Protein AF-A0A0G0Q4F1-F1 (afdb_monomer_lite)

Structure (mmCIF, N/CA/C/O backbone):
data_AF-A0A0G0Q4F1-F1
#
_entry.id   AF-A0A0G0Q4F1-F1
#
loop_
_atom_site.group_PDB
_atom_site.id
_atom_site.type_symbol
_atom_site.label_atom_id
_atom_site.label_alt_id
_atom_site.label_comp_id
_atom_site.label_asym_id
_atom_site.label_entity_id
_atom_site.label_seq_id
_atom_site.pdbx_PDB_ins_code
_atom_site.Cartn_x
_atom_site.Cartn_y
_atom_site.Cartn_z
_atom_site.occupancy
_atom_site.B_iso_or_equiv
_atom_site.auth_seq_id
_atom_site.auth_comp_id
_atom_site.auth_asym_id
_atom_site.auth_atom_id
_atom_site.pdbx_PDB_model_num
ATOM 1 N N . MET A 1 1 ? -3.461 -2.836 -45.421 1.00 43.41 1 MET A N 1
ATOM 2 C CA . MET A 1 1 ? -4.633 -2.072 -44.928 1.00 43.41 1 MET A CA 1
ATOM 3 C C . MET A 1 1 ? -4.888 -2.142 -43.406 1.00 43.41 1 MET A C 1
ATOM 5 O O . MET A 1 1 ? -5.924 -1.666 -42.989 1.00 43.41 1 MET A O 1
ATOM 9 N N . LYS A 1 2 ? -3.967 -2.603 -42.532 1.00 47.06 2 LYS A N 1
ATOM 10 C CA . LYS A 1 2 ? -4.242 -2.737 -41.072 1.00 47.06 2 LYS A CA 1
ATOM 11 C C . LYS A 1 2 ? -3.652 -1.654 -40.137 1.00 47.06 2 LYS A C 1
ATOM 13 O O . LYS A 1 2 ? -3.765 -1.779 -38.927 1.00 47.06 2 LYS A O 1
ATOM 18 N N . LYS A 1 3 ? -3.017 -0.589 -40.651 1.00 43.81 3 LYS A N 1
ATOM 19 C CA . LYS A 1 3 ? -2.341 0.438 -39.812 1.00 43.81 3 LYS A CA 1
ATOM 20 C C . LYS A 1 3 ? -3.114 1.753 -39.602 1.00 43.81 3 LYS A C 1
ATOM 22 O O . LYS A 1 3 ? -2.691 2.550 -38.773 1.00 43.81 3 LYS A O 1
ATOM 27 N N . LYS A 1 4 ? -4.221 2.004 -40.318 1.00 42.81 4 LYS A N 1
ATOM 28 C CA . LYS A 1 4 ? -4.960 3.286 -40.242 1.00 42.81 4 LYS A CA 1
ATOM 29 C C . LYS A 1 4 ? -6.101 3.308 -39.210 1.00 42.81 4 LYS A C 1
ATOM 31 O O . LYS A 1 4 ? -6.346 4.361 -38.640 1.00 42.81 4 LYS A O 1
ATOM 36 N N . GLU A 1 5 ? -6.731 2.174 -38.901 1.00 41.03 5 GLU A N 1
ATOM 37 C CA . GLU A 1 5 ? -7.900 2.125 -37.996 1.00 41.03 5 GLU A CA 1
ATOM 38 C C . GLU A 1 5 ? -7.536 2.224 -36.502 1.00 41.03 5 GLU A C 1
ATOM 40 O O . GLU A 1 5 ? -8.291 2.783 -35.711 1.00 41.03 5 GLU A O 1
ATOM 45 N N . HIS A 1 6 ? -6.339 1.781 -36.106 1.00 38.59 6 HIS A N 1
ATOM 46 C CA . HIS A 1 6 ? -5.910 1.799 -34.699 1.00 38.59 6 HIS A CA 1
ATOM 47 C C . HIS A 1 6 ? -5.543 3.198 -34.163 1.00 38.59 6 HIS A C 1
ATOM 49 O O . HIS A 1 6 ? -5.470 3.395 -32.949 1.00 38.59 6 HIS A O 1
ATOM 55 N N . ASN A 1 7 ? -5.307 4.175 -35.048 1.00 47.22 7 ASN A N 1
ATOM 56 C CA . ASN A 1 7 ? -4.812 5.504 -34.671 1.00 47.22 7 ASN A CA 1
ATOM 57 C C . ASN A 1 7 ? -5.950 6.511 -34.385 1.00 47.22 7 ASN A C 1
ATOM 59 O O . ASN A 1 7 ? -5.764 7.465 -33.632 1.00 47.22 7 ASN A O 1
ATOM 63 N N . ASP A 1 8 ? -7.148 6.272 -34.927 1.00 41.03 8 ASP A N 1
ATOM 64 C CA . ASP A 1 8 ? -8.276 7.213 -34.867 1.00 41.03 8 ASP A CA 1
ATOM 65 C C . ASP A 1 8 ? -9.100 7.069 -33.567 1.00 41.03 8 ASP A C 1
ATOM 67 O O . ASP A 1 8 ? -9.526 8.053 -32.956 1.00 41.03 8 ASP A O 1
ATOM 71 N N . ALA A 1 9 ? -9.213 5.842 -33.040 1.00 41.38 9 ALA A N 1
ATOM 72 C CA . ALA A 1 9 ? -9.838 5.570 -31.740 1.00 41.38 9 ALA A CA 1
ATOM 73 C C . ALA A 1 9 ? -9.043 6.179 -30.565 1.00 41.38 9 ALA A C 1
ATOM 75 O O . ALA A 1 9 ? -9.620 6.731 -29.628 1.00 41.38 9 ALA A O 1
ATOM 76 N N . SER A 1 10 ? -7.707 6.164 -30.652 1.00 37.88 10 SER A N 1
ATOM 77 C CA . SER A 1 10 ? -6.806 6.762 -29.653 1.00 37.88 10 SER A CA 1
ATOM 78 C C . SER A 1 10 ? -6.911 8.294 -29.615 1.00 37.88 10 SER A C 1
ATOM 80 O O . SER A 1 10 ? -6.807 8.910 -28.553 1.00 37.88 10 SER A O 1
ATOM 82 N N . LEU A 1 11 ? -7.164 8.931 -30.764 1.00 34.72 11 LEU A N 1
ATOM 83 C CA . LEU A 1 11 ? -7.277 10.386 -30.880 1.00 34.72 11 LEU A CA 1
ATOM 84 C C . LEU A 1 11 ? -8.624 10.916 -30.355 1.00 34.72 11 LEU A C 1
ATOM 86 O O . LEU A 1 11 ? -8.672 11.991 -29.751 1.00 34.72 11 LEU A O 1
ATOM 90 N N . LYS A 1 12 ? -9.704 10.145 -30.533 1.00 35.62 12 LYS A N 1
ATOM 91 C CA . LYS A 1 12 ? -11.055 10.465 -30.042 1.00 35.62 12 LYS A CA 1
ATOM 92 C C . LYS A 1 12 ? -11.125 10.443 -28.508 1.00 35.62 12 LYS A C 1
ATOM 94 O O . LYS A 1 12 ? -11.586 11.407 -27.902 1.00 35.62 12 LYS A O 1
ATOM 99 N N . VAL A 1 13 ? -10.528 9.420 -27.891 1.00 36.41 13 VAL A N 1
ATOM 100 C CA . VAL A 1 13 ? -10.422 9.269 -26.427 1.00 36.41 13 VAL A CA 1
ATOM 101 C C . VAL A 1 13 ? -9.587 10.395 -25.800 1.00 36.41 13 VAL A C 1
ATOM 103 O O . VAL A 1 13 ? -9.968 10.968 -24.780 1.00 36.41 13 VAL A O 1
ATOM 106 N N . LYS A 1 14 ? -8.483 10.802 -26.444 1.00 36.22 14 LYS A N 1
ATOM 107 C CA . LYS A 1 14 ? -7.638 11.916 -25.969 1.00 36.22 14 LYS A CA 1
ATOM 108 C C . LYS A 1 14 ? -8.373 13.265 -25.940 1.00 36.22 14 LYS A C 1
ATOM 110 O O . LYS A 1 14 ? -8.158 14.050 -25.017 1.00 36.22 14 LYS A O 1
ATOM 115 N N . LYS A 1 15 ? -9.245 13.541 -26.918 1.00 33.88 15 LYS A N 1
ATOM 116 C CA . LYS A 1 15 ? -10.019 14.798 -26.991 1.00 33.88 15 LYS A CA 1
ATOM 117 C C . LYS A 1 15 ? -11.141 14.867 -25.949 1.00 33.88 15 LYS A C 1
ATOM 119 O O . LYS A 1 15 ? -11.392 15.934 -25.393 1.00 33.88 15 LYS A O 1
ATOM 124 N N . GLU A 1 16 ? -11.770 13.739 -25.639 1.00 33.75 16 GLU A N 1
ATOM 125 C CA . GLU A 1 16 ? -12.850 13.649 -24.649 1.00 33.75 16 GLU A CA 1
ATOM 126 C C . GLU A 1 16 ? -12.331 13.809 -23.205 1.00 33.75 16 GLU A C 1
ATOM 128 O O . GLU A 1 16 ? -12.913 14.536 -22.396 1.00 33.75 16 GLU A O 1
ATOM 133 N N . ILE A 1 17 ? -11.153 13.246 -22.913 1.00 33.56 17 ILE A N 1
ATOM 134 C CA . ILE A 1 17 ? -10.449 13.393 -21.627 1.00 33.56 17 ILE A CA 1
ATOM 135 C C . ILE A 1 17 ? -10.055 14.857 -21.364 1.00 33.56 17 ILE A C 1
ATOM 137 O O . ILE A 1 17 ? -10.231 15.361 -20.252 1.00 33.56 17 ILE A O 1
ATOM 141 N N . ALA A 1 18 ? -9.591 15.580 -22.389 1.00 35.62 18 ALA A N 1
ATOM 142 C CA . ALA A 1 18 ? -9.187 16.982 -22.261 1.00 35.62 18 ALA A CA 1
ATOM 143 C C . ALA A 1 18 ? -10.354 17.928 -21.902 1.00 35.62 18 ALA A C 1
ATOM 145 O O . ALA A 1 18 ? -10.175 18.877 -21.133 1.00 35.62 18 ALA A O 1
ATOM 146 N N . SER A 1 19 ? -11.561 17.661 -22.413 1.00 32.69 19 SER A N 1
ATOM 147 C CA . SER A 1 19 ? -12.762 18.467 -22.143 1.00 32.69 19 SER A CA 1
ATOM 148 C C . SER A 1 19 ? -13.235 18.333 -20.686 1.00 32.69 19 SER A C 1
ATOM 150 O O . SER A 1 19 ? -13.579 19.320 -20.029 1.00 32.69 19 SER A O 1
ATOM 152 N N . ASN A 1 20 ? -13.156 17.123 -20.128 1.00 36.53 20 ASN A N 1
ATOM 153 C CA . ASN A 1 20 ? -13.640 16.816 -18.780 1.00 36.53 20 ASN A CA 1
ATOM 154 C C . ASN A 1 20 ? -12.732 17.377 -17.668 1.00 36.53 20 ASN A C 1
ATOM 156 O O . ASN A 1 20 ? -13.225 17.864 -16.647 1.00 36.53 20 ASN A O 1
ATOM 160 N N . ILE A 1 21 ? -11.416 17.427 -17.910 1.00 35.41 21 ILE A N 1
ATOM 161 C CA . ILE A 1 21 ? -10.417 18.053 -17.021 1.00 35.41 21 ILE A CA 1
ATOM 162 C C . ILE A 1 21 ? -10.699 19.556 -16.831 1.00 35.41 21 ILE A C 1
ATOM 164 O O . ILE A 1 21 ? -10.563 20.095 -15.729 1.00 35.41 21 ILE A O 1
ATOM 168 N N . LYS A 1 22 ? -11.166 20.238 -17.886 1.00 36.03 22 LYS A N 1
ATOM 169 C CA . LYS A 1 22 ? -11.469 21.679 -17.869 1.00 36.03 22 LYS A CA 1
ATOM 170 C C . LYS A 1 22 ? -12.670 22.022 -16.974 1.00 36.03 22 LYS A C 1
ATOM 172 O O . LYS A 1 22 ? -12.717 23.113 -16.408 1.00 36.03 22 LYS A O 1
ATOM 177 N N . ARG A 1 23 ? -13.616 21.089 -16.810 1.00 36.94 23 ARG A N 1
ATOM 178 C CA . ARG A 1 23 ? -14.854 21.277 -16.031 1.00 36.94 23 ARG A CA 1
ATOM 179 C C . ARG A 1 23 ? -14.637 21.110 -14.523 1.00 36.94 23 ARG A C 1
ATOM 181 O O . ARG A 1 23 ? -15.215 21.851 -13.736 1.00 36.94 23 ARG A O 1
ATOM 188 N N . ILE A 1 24 ? -13.752 20.192 -14.138 1.00 36.62 24 ILE A N 1
ATOM 189 C CA . ILE A 1 24 ? -13.436 19.844 -12.740 1.00 36.62 24 ILE A CA 1
ATOM 190 C C . ILE A 1 24 ? -12.535 20.904 -12.088 1.00 36.62 24 ILE A C 1
ATOM 192 O O . ILE A 1 24 ? -12.707 21.260 -10.924 1.00 36.62 24 ILE A O 1
ATOM 196 N N . ARG A 1 25 ? -11.638 21.509 -12.878 1.00 35.53 25 ARG A N 1
ATOM 197 C CA . ARG A 1 25 ? -10.751 22.610 -12.466 1.00 35.53 25 ARG A CA 1
ATOM 198 C C . ARG A 1 25 ? -11.498 23.828 -11.898 1.00 35.53 25 ARG A C 1
ATOM 200 O O . ARG A 1 25 ? -10.926 24.585 -11.120 1.00 35.53 25 ARG A O 1
ATOM 207 N N . ARG A 1 26 ? -12.766 24.031 -12.274 1.00 38.09 26 ARG A N 1
ATOM 208 C CA . ARG A 1 26 ? -13.555 25.210 -11.886 1.00 38.09 26 ARG A CA 1
ATOM 209 C C . ARG A 1 26 ? -14.138 25.121 -10.466 1.00 38.09 26 ARG A C 1
ATOM 211 O O . ARG A 1 26 ? -14.479 26.166 -9.926 1.00 38.09 26 ARG A O 1
ATOM 218 N N . SER A 1 27 ? -14.231 23.934 -9.849 1.00 35.25 27 SER A N 1
ATOM 219 C CA . SER A 1 27 ? -14.981 23.756 -8.590 1.00 35.25 27 SER A CA 1
ATOM 220 C C . SER A 1 27 ? -14.150 23.704 -7.299 1.00 35.25 27 SER A C 1
ATOM 222 O O . SER A 1 27 ? -14.741 23.660 -6.228 1.00 35.25 27 SER A O 1
ATOM 224 N N . LEU A 1 28 ? -12.811 23.702 -7.348 1.00 35.19 28 LEU A N 1
ATOM 225 C CA . LEU A 1 28 ? -11.965 23.360 -6.181 1.00 35.19 28 LEU A CA 1
ATOM 226 C C . LEU A 1 28 ? -10.949 24.452 -5.783 1.00 35.19 28 LEU A C 1
ATOM 228 O O . LEU A 1 28 ? -9.816 24.160 -5.414 1.00 35.19 28 LEU A O 1
ATOM 232 N N . ARG A 1 29 ? -11.325 25.730 -5.890 1.00 32.44 29 ARG A N 1
ATOM 233 C CA . ARG A 1 29 ? -10.404 26.884 -5.819 1.00 32.44 29 ARG A CA 1
ATOM 234 C C . ARG A 1 29 ? -10.043 27.393 -4.400 1.00 32.44 29 ARG A C 1
ATOM 236 O O . ARG A 1 29 ? -9.230 28.304 -4.323 1.00 32.44 29 ARG A O 1
ATOM 243 N N . ASN A 1 30 ? -10.585 26.857 -3.296 1.00 34.62 30 ASN A N 1
ATOM 244 C CA . ASN A 1 30 ? -10.773 27.686 -2.083 1.00 34.62 30 ASN A CA 1
ATOM 245 C C . ASN A 1 30 ? -9.892 27.501 -0.812 1.00 34.62 30 ASN A C 1
ATOM 247 O O . ASN A 1 30 ? -10.119 28.295 0.087 1.00 34.62 30 ASN A O 1
ATOM 251 N N . PHE A 1 31 ? -8.911 26.590 -0.649 1.00 31.44 31 PHE A N 1
ATOM 252 C CA . PHE A 1 31 ? -8.273 26.423 0.697 1.00 31.44 31 PHE A CA 1
ATOM 253 C C . PHE A 1 31 ? -6.770 26.022 0.773 1.00 31.44 31 PHE A C 1
ATOM 255 O O . PHE A 1 31 ? -6.383 25.299 1.674 1.00 31.44 31 PHE A O 1
ATOM 262 N N . LEU A 1 32 ? -5.887 26.552 -0.087 1.00 34.97 32 LEU A N 1
ATOM 263 C CA . LEU A 1 32 ? -4.511 26.064 -0.384 1.00 34.97 32 LEU A CA 1
ATOM 264 C C . LEU A 1 32 ? -4.521 24.868 -1.337 1.00 34.97 32 LEU A C 1
ATOM 266 O O . LEU A 1 32 ? -5.336 23.952 -1.250 1.00 34.97 32 LEU A O 1
ATOM 270 N N . THR A 1 33 ? -3.680 24.952 -2.362 1.00 42.59 33 THR A N 1
ATOM 271 C CA . THR A 1 33 ? -3.925 24.228 -3.603 1.00 42.59 33 THR A CA 1
ATOM 272 C C . THR A 1 33 ? -3.257 22.858 -3.577 1.00 42.59 33 THR A C 1
ATOM 274 O O . THR A 1 33 ? -2.080 22.727 -3.258 1.00 42.59 33 THR A O 1
ATOM 277 N N . GLY A 1 34 ? -3.972 21.825 -4.030 1.00 42.47 34 GLY A N 1
ATOM 278 C CA . GLY A 1 34 ? -3.351 20.542 -4.384 1.00 42.47 34 GLY A CA 1
ATOM 279 C C . GLY A 1 34 ? -2.232 20.678 -5.431 1.00 42.47 34 GLY A C 1
ATOM 280 O O . GLY A 1 34 ? -1.457 19.749 -5.600 1.00 42.47 34 GLY A O 1
ATOM 281 N N . GLU A 1 35 ? -2.117 21.832 -6.107 1.00 39.94 35 GLU A N 1
ATOM 282 C CA . GLU A 1 35 ? -0.918 22.223 -6.861 1.00 39.94 35 GLU A CA 1
ATOM 283 C C . GLU A 1 35 ? 0.332 22.272 -5.973 1.00 39.94 35 GLU A C 1
ATOM 285 O O . GLU A 1 35 ? 1.315 21.649 -6.336 1.00 39.94 35 GLU A O 1
ATOM 290 N N . ALA A 1 36 ? 0.297 22.933 -4.811 1.00 39.03 36 ALA A N 1
ATOM 291 C CA . ALA A 1 36 ? 1.477 23.097 -3.957 1.00 39.03 36 ALA A CA 1
ATOM 292 C C . ALA A 1 36 ? 1.984 21.763 -3.376 1.00 39.03 36 ALA A C 1
ATOM 294 O O . ALA A 1 36 ? 3.183 21.578 -3.174 1.00 39.03 36 ALA A O 1
ATOM 295 N N . VAL A 1 37 ? 1.078 20.812 -3.122 1.00 39.28 37 VAL A N 1
ATOM 296 C CA . VAL A 1 37 ? 1.447 19.462 -2.661 1.00 39.28 37 VAL A CA 1
ATOM 297 C C . VAL A 1 37 ? 1.957 18.605 -3.820 1.00 39.28 37 VAL A C 1
ATOM 299 O O . VAL A 1 37 ? 2.962 17.918 -3.679 1.00 39.28 37 VAL A O 1
ATOM 302 N N . ALA A 1 38 ? 1.311 18.680 -4.984 1.00 44.03 38 ALA A N 1
ATOM 303 C CA . ALA A 1 38 ? 1.734 17.951 -6.174 1.00 44.03 38 ALA A CA 1
ATOM 304 C C . ALA A 1 38 ? 3.091 18.442 -6.716 1.00 44.03 38 ALA A C 1
ATOM 306 O O . ALA A 1 38 ? 3.912 17.631 -7.132 1.00 44.03 38 ALA A O 1
ATOM 307 N N . GLU A 1 39 ? 3.353 19.748 -6.634 1.00 41.72 39 GLU A N 1
ATOM 308 C CA . GLU A 1 39 ? 4.626 20.385 -6.981 1.00 41.72 39 GLU A CA 1
ATOM 309 C C . GLU A 1 39 ? 5.760 19.920 -6.061 1.00 41.72 39 GLU A C 1
ATOM 311 O O . GLU A 1 39 ? 6.805 19.501 -6.549 1.00 41.72 39 GLU A O 1
ATOM 316 N N . LYS A 1 40 ? 5.529 19.874 -4.740 1.00 40.09 40 LYS A N 1
ATOM 317 C CA . LYS A 1 40 ? 6.501 19.322 -3.776 1.00 40.09 40 LYS A CA 1
ATOM 318 C C . LYS A 1 40 ? 6.804 17.841 -3.987 1.00 40.09 40 LYS A C 1
ATOM 320 O O . LYS A 1 40 ? 7.893 17.397 -3.656 1.00 40.09 40 LYS A O 1
ATOM 325 N N . LEU A 1 41 ? 5.834 17.086 -4.489 1.00 38.84 41 LEU A N 1
ATOM 326 C CA . LEU A 1 41 ? 5.968 15.656 -4.756 1.00 38.84 41 LEU A CA 1
ATOM 327 C C . LEU A 1 41 ? 6.434 15.371 -6.195 1.00 38.84 41 LEU A C 1
ATOM 329 O O . LEU A 1 41 ? 6.595 14.215 -6.560 1.00 38.84 41 LEU A O 1
ATOM 333 N N . ASN A 1 42 ? 6.643 16.392 -7.032 1.00 40.62 42 ASN A N 1
ATOM 334 C CA . ASN A 1 42 ? 6.969 16.243 -8.454 1.00 40.62 42 ASN A CA 1
ATOM 335 C C . ASN A 1 42 ? 6.011 15.299 -9.221 1.00 40.62 42 ASN A C 1
ATOM 337 O O . ASN A 1 42 ? 6.403 14.574 -10.136 1.00 40.62 42 ASN A O 1
ATOM 341 N N . VAL A 1 43 ? 4.728 15.303 -8.853 1.00 43.78 43 VAL A N 1
ATOM 342 C CA . VAL A 1 43 ? 3.667 14.558 -9.546 1.00 43.78 43 VAL A CA 1
ATOM 343 C C . VAL A 1 43 ? 2.628 15.518 -10.087 1.00 43.78 43 VAL A C 1
ATOM 345 O O . VAL A 1 43 ? 2.456 16.635 -9.608 1.00 43.78 43 VAL A O 1
ATOM 348 N N . SER A 1 44 ? 1.887 15.096 -11.112 1.00 43.66 44 SER A N 1
ATOM 349 C CA . SER A 1 44 ? 0.785 15.926 -11.596 1.00 43.66 44 SER A CA 1
ATOM 350 C C . SER A 1 44 ? -0.273 16.088 -10.497 1.00 43.66 44 SER A C 1
ATOM 352 O O . SER A 1 44 ? -0.619 15.129 -9.805 1.00 43.66 44 SER A O 1
ATOM 354 N N . ARG A 1 45 ? -0.861 17.284 -10.384 1.00 44.22 45 ARG A N 1
ATOM 355 C CA . ARG A 1 45 ? -2.001 17.547 -9.485 1.00 44.22 45 ARG A CA 1
ATOM 356 C C . ARG A 1 45 ? -3.129 16.524 -9.658 1.00 44.22 45 ARG A C 1
ATOM 358 O O . ARG A 1 45 ? -3.790 16.162 -8.694 1.00 44.22 45 ARG A O 1
ATOM 365 N N . VAL A 1 46 ? -3.317 16.037 -10.885 1.00 43.84 46 VAL A N 1
ATOM 366 C CA . VAL A 1 46 ? -4.295 14.997 -11.225 1.00 43.84 46 VAL A CA 1
ATOM 367 C C . VAL A 1 46 ? -3.944 13.662 -10.563 1.00 43.84 46 VAL A C 1
ATOM 369 O O . VAL A 1 46 ? -4.817 13.069 -9.937 1.00 43.84 46 VAL A O 1
ATOM 372 N N . ALA A 1 47 ? -2.681 13.230 -10.633 1.00 46.88 47 ALA A N 1
ATOM 373 C CA . ALA A 1 47 ? -2.202 12.018 -9.966 1.00 46.88 47 ALA A CA 1
ATOM 374 C C . ALA A 1 47 ? -2.362 12.117 -8.441 1.00 46.88 47 ALA A C 1
ATOM 376 O O . ALA A 1 47 ? -2.909 11.210 -7.822 1.00 46.88 47 ALA A O 1
ATOM 377 N N . TYR A 1 48 ? -2.002 13.260 -7.852 1.00 49.25 48 TYR A N 1
ATOM 378 C CA . TYR A 1 48 ? -2.186 13.513 -6.421 1.00 49.25 48 TYR A CA 1
ATOM 379 C C . TYR A 1 48 ? -3.664 13.424 -5.990 1.00 49.25 48 TYR A C 1
ATOM 381 O O . TYR A 1 48 ? -4.001 12.710 -5.050 1.00 49.25 48 TYR A O 1
ATOM 389 N N . THR A 1 49 ? -4.581 14.074 -6.716 1.00 45.59 49 THR A N 1
ATOM 390 C CA . THR A 1 49 ? -6.026 14.027 -6.422 1.00 45.59 49 THR A CA 1
ATOM 391 C C . THR A 1 49 ? -6.627 12.625 -6.602 1.00 45.59 49 THR A C 1
ATOM 393 O O . THR A 1 49 ? -7.554 12.265 -5.871 1.00 45.59 49 THR A O 1
ATOM 396 N N . GLN A 1 50 ? -6.110 11.830 -7.547 1.00 48.12 50 GLN A N 1
ATOM 397 C CA . GLN A 1 50 ? -6.502 10.430 -7.757 1.00 48.12 50 GLN A CA 1
ATOM 398 C C . GLN A 1 50 ? -6.038 9.529 -6.605 1.00 48.12 50 GLN A C 1
ATOM 400 O O . GLN A 1 50 ? -6.819 8.707 -6.128 1.00 48.12 50 GLN A O 1
ATOM 405 N N . MET A 1 51 ? -4.814 9.737 -6.112 1.00 51.59 51 MET A N 1
ATOM 406 C CA . MET A 1 51 ? -4.268 9.043 -4.942 1.00 51.59 51 MET A CA 1
ATOM 407 C C . MET A 1 51 ? -5.020 9.399 -3.650 1.00 51.59 51 MET A C 1
ATOM 409 O O . MET A 1 51 ? -5.313 8.522 -2.844 1.00 51.59 51 MET A O 1
ATOM 413 N N . GLU A 1 52 ? -5.357 10.677 -3.454 1.00 47.47 52 GLU A N 1
ATOM 414 C CA . GLU A 1 52 ? -5.976 11.185 -2.222 1.00 47.47 52 GLU A CA 1
ATOM 415 C C . GLU A 1 52 ? -7.444 10.761 -2.062 1.00 47.47 52 GLU A C 1
ATOM 417 O O . GLU A 1 52 ? -7.907 10.448 -0.961 1.00 47.47 52 GLU A O 1
ATOM 422 N N . ASN A 1 53 ? -8.208 10.776 -3.156 1.00 43.69 53 ASN A N 1
ATOM 423 C CA . ASN A 1 53 ? -9.653 10.590 -3.072 1.00 43.69 53 ASN A CA 1
ATOM 424 C C . ASN A 1 53 ? -10.097 9.139 -3.231 1.00 43.69 53 ASN A C 1
ATOM 426 O O . ASN A 1 53 ? -11.259 8.863 -2.938 1.00 43.69 53 ASN A O 1
ATOM 430 N N . GLY A 1 54 ? -9.236 8.235 -3.720 1.00 48.88 54 GLY A N 1
ATOM 431 C CA . GLY A 1 54 ? -9.612 6.847 -4.023 1.00 48.88 54 GLY A CA 1
ATOM 432 C C . GLY A 1 54 ? -10.873 6.728 -4.897 1.00 48.88 54 GLY A C 1
ATOM 433 O O . GLY A 1 54 ? -11.530 5.692 -4.900 1.00 48.88 54 GLY A O 1
ATOM 434 N N . LYS A 1 55 ? -11.274 7.811 -5.582 1.00 34.09 55 LYS A N 1
ATOM 435 C CA . LYS A 1 55 ? -12.582 7.954 -6.226 1.00 34.09 55 LYS A CA 1
ATOM 436 C C . LYS A 1 55 ? -12.448 7.863 -7.739 1.00 34.09 55 LYS A C 1
ATOM 438 O O . LYS A 1 55 ? -11.893 8.752 -8.381 1.00 34.09 55 LYS A O 1
ATOM 443 N N . ASN A 1 56 ? -13.115 6.837 -8.263 1.00 36.81 56 ASN A N 1
ATOM 444 C CA . ASN A 1 56 ? -13.637 6.696 -9.620 1.00 36.81 56 ASN A CA 1
ATOM 445 C C . ASN A 1 56 ? -12.614 6.491 -10.744 1.00 36.81 56 ASN A C 1
ATOM 447 O O . ASN A 1 56 ? -12.592 7.231 -11.726 1.00 36.81 56 ASN A O 1
ATOM 451 N N . HIS A 1 57 ? -11.903 5.366 -10.688 1.00 36.50 57 HIS A N 1
ATOM 452 C CA . HIS A 1 57 ? -11.813 4.538 -11.888 1.00 36.50 57 HIS A CA 1
ATOM 453 C C . HIS A 1 57 ? -13.099 3.709 -11.950 1.00 36.50 57 HIS A C 1
ATOM 455 O O . HIS A 1 57 ? -13.325 2.894 -11.063 1.00 36.50 57 HIS A O 1
ATOM 461 N N . LYS A 1 58 ? -13.941 3.873 -12.980 1.00 35.03 58 LYS A N 1
ATOM 462 C CA . LYS A 1 58 ? -15.041 2.913 -13.219 1.00 35.03 58 LYS A CA 1
ATOM 463 C C . LYS A 1 58 ? -14.519 1.470 -13.380 1.00 35.03 58 LYS A C 1
ATOM 465 O O . LYS A 1 58 ? -15.282 0.534 -13.194 1.00 35.03 58 LYS A O 1
ATOM 470 N N . ASP A 1 59 ? -13.221 1.308 -13.641 1.00 34.47 59 ASP A N 1
ATOM 471 C CA . ASP A 1 59 ? -12.547 0.015 -13.782 1.00 34.47 59 ASP A CA 1
ATOM 472 C C . ASP A 1 59 ? -12.010 -0.581 -12.461 1.00 34.47 59 ASP A C 1
ATOM 474 O O . ASP A 1 59 ? -11.650 -1.763 -12.443 1.00 34.47 59 ASP A O 1
ATOM 478 N N . PHE A 1 60 ? -11.961 0.211 -11.374 1.00 42.09 60 PHE A N 1
ATOM 479 C CA . PHE A 1 60 ? -11.444 -0.171 -10.048 1.00 42.09 60 PHE A CA 1
ATOM 480 C C . PHE A 1 60 ? -12.193 0.553 -8.916 1.00 42.09 60 PHE A C 1
ATOM 482 O O . PHE A 1 60 ? -11.616 1.338 -8.160 1.00 42.09 60 PHE A O 1
ATOM 489 N N . LEU A 1 61 ? -13.498 0.308 -8.800 1.00 46.19 61 LEU A N 1
ATOM 490 C CA . LEU A 1 61 ? -14.228 0.636 -7.577 1.00 46.19 61 LEU A CA 1
ATOM 491 C C . LEU A 1 61 ? -13.739 -0.314 -6.474 1.00 46.19 61 LEU A C 1
ATOM 493 O O . LEU A 1 61 ? -13.969 -1.520 -6.539 1.00 46.19 61 LEU A O 1
ATOM 497 N N . ILE A 1 62 ? -13.008 0.217 -5.491 1.00 60.00 62 ILE A N 1
ATOM 498 C CA . ILE A 1 62 ? -12.653 -0.544 -4.290 1.00 60.00 62 ILE A CA 1
ATOM 499 C C . ILE A 1 62 ? -13.818 -0.414 -3.322 1.00 60.00 62 ILE A C 1
ATOM 501 O O . ILE A 1 62 ? -13.946 0.570 -2.596 1.00 60.00 62 ILE A O 1
ATOM 505 N N . GLU A 1 63 ? -14.696 -1.404 -3.383 1.00 62.34 63 GLU A N 1
ATOM 506 C CA . GLU A 1 63 ? -15.937 -1.447 -2.607 1.00 62.34 63 GLU A CA 1
ATOM 507 C C . GLU A 1 63 ? -15.785 -2.264 -1.322 1.00 62.34 63 GLU A C 1
ATOM 509 O O . GLU A 1 63 ? -16.608 -2.159 -0.416 1.00 62.34 63 GLU A O 1
ATOM 514 N N . SER A 1 64 ? -14.713 -3.052 -1.219 1.00 71.62 64 SER A N 1
ATOM 515 C CA . SER A 1 64 ? -14.451 -3.927 -0.084 1.00 71.62 64 SER A CA 1
ATOM 516 C C . SER A 1 64 ? -12.959 -4.054 0.216 1.00 71.62 64 SER A C 1
ATOM 518 O O . SER A 1 64 ? -12.089 -3.769 -0.613 1.00 71.62 64 SER A O 1
ATOM 520 N N . VAL A 1 65 ? -12.682 -4.467 1.450 1.00 85.38 65 VAL A N 1
ATOM 521 C CA . VAL A 1 65 ? -11.349 -4.771 1.975 1.00 85.38 65 VAL A 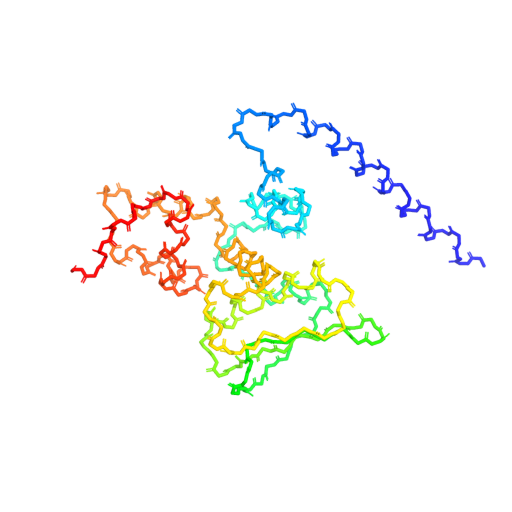CA 1
ATOM 522 C C . VAL A 1 65 ? -11.326 -6.223 2.464 1.00 85.38 65 VAL A C 1
ATOM 524 O O . VAL A 1 65 ? -12.377 -6.723 2.873 1.00 85.38 65 VAL A O 1
ATOM 527 N N . PRO A 1 66 ? -10.170 -6.907 2.423 1.00 92.69 66 PRO A N 1
ATOM 528 C CA . PRO A 1 66 ? -8.865 -6.426 1.961 1.00 92.69 66 PRO A CA 1
ATOM 529 C C . PRO A 1 66 ? -8.811 -6.212 0.440 1.00 92.69 66 PRO A C 1
ATOM 531 O O . PRO A 1 66 ? -9.370 -6.978 -0.339 1.00 92.69 66 PRO A O 1
ATOM 534 N N . VAL A 1 67 ? -8.100 -5.170 0.001 1.00 83.50 67 VAL A N 1
ATOM 535 C CA . VAL A 1 67 ? -7.968 -4.852 -1.431 1.00 83.50 67 VAL A CA 1
ATOM 536 C C . VAL A 1 67 ? -7.163 -5.939 -2.158 1.00 83.50 67 VAL A C 1
ATOM 538 O O . VAL A 1 67 ? -6.023 -6.191 -1.751 1.00 83.50 67 VAL A O 1
ATOM 541 N N . PRO A 1 68 ? -7.679 -6.551 -3.243 1.00 84.19 68 PRO A N 1
ATOM 542 C CA . PRO A 1 68 ? -7.050 -7.704 -3.890 1.00 84.19 68 PRO A CA 1
ATOM 543 C C . PRO A 1 68 ? -5.908 -7.283 -4.834 1.00 84.19 68 PRO A C 1
ATOM 545 O O . PRO A 1 68 ? -6.018 -7.365 -6.057 1.00 84.1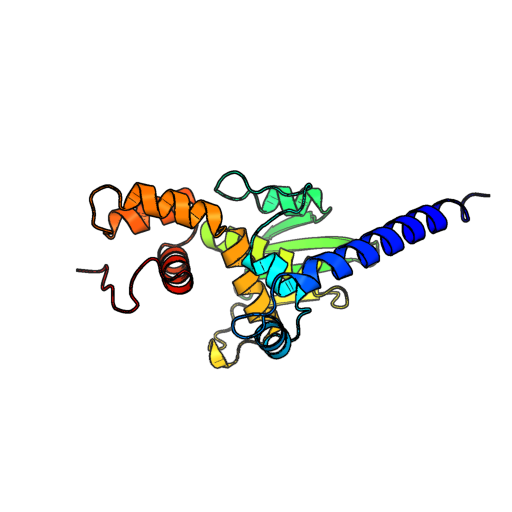9 68 PRO A O 1
ATOM 548 N N . VAL A 1 69 ? -4.794 -6.814 -4.267 1.00 85.44 69 VAL A N 1
ATOM 549 C CA . VAL A 1 69 ? -3.665 -6.217 -5.013 1.00 85.44 69 VAL A CA 1
ATOM 550 C C . VAL A 1 69 ? -3.047 -7.146 -6.062 1.00 85.44 69 VAL A C 1
ATOM 552 O O . VAL A 1 69 ? -2.682 -6.685 -7.140 1.00 85.44 69 VAL A O 1
ATOM 555 N N . GLU A 1 70 ? -3.004 -8.455 -5.809 1.00 89.38 70 GLU A N 1
ATOM 556 C CA . GLU A 1 70 ? -2.519 -9.428 -6.795 1.00 89.38 70 GLU A CA 1
ATOM 557 C C . GLU A 1 70 ? -3.445 -9.536 -8.005 1.00 89.38 70 GLU A C 1
ATOM 559 O O . GLU A 1 70 ? -2.986 -9.588 -9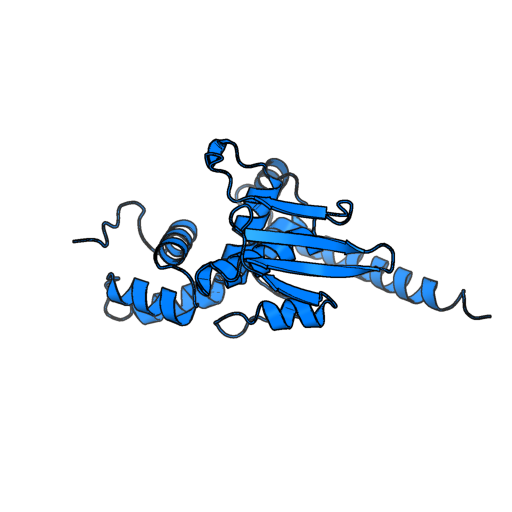.144 1.00 89.38 70 GLU A O 1
ATOM 564 N N . ALA A 1 71 ? -4.760 -9.560 -7.769 1.00 81.25 71 ALA A N 1
ATOM 565 C CA . ALA A 1 71 ? -5.744 -9.608 -8.843 1.00 81.25 71 ALA A CA 1
ATOM 566 C C . ALA A 1 71 ? -5.694 -8.322 -9.680 1.00 81.25 71 ALA A C 1
ATOM 568 O O . ALA A 1 71 ? -5.809 -8.383 -10.904 1.00 81.25 71 ALA A O 1
ATOM 569 N N . ILE A 1 72 ? -5.461 -7.172 -9.033 1.00 77.75 72 ILE A N 1
ATOM 570 C CA . ILE A 1 72 ? -5.237 -5.892 -9.714 1.00 77.75 72 ILE A CA 1
ATOM 571 C C . ILE A 1 72 ? -4.010 -5.989 -10.627 1.00 77.75 72 ILE A C 1
ATOM 573 O O . ILE A 1 72 ? -4.129 -5.703 -11.817 1.00 77.75 72 ILE A O 1
ATOM 577 N N . ALA A 1 73 ? -2.861 -6.440 -10.117 1.00 80.31 73 ALA A N 1
ATOM 578 C CA . ALA A 1 73 ? -1.639 -6.557 -10.913 1.00 80.31 73 ALA A CA 1
ATOM 579 C C . ALA A 1 73 ? -1.801 -7.536 -12.091 1.00 80.31 73 ALA A C 1
ATOM 581 O O . ALA A 1 73 ? -1.492 -7.184 -13.230 1.00 80.31 73 ALA A O 1
ATOM 582 N N . LYS A 1 74 ? -2.395 -8.715 -11.853 1.00 81.50 74 LYS A N 1
ATOM 583 C CA . LYS A 1 74 ? -2.687 -9.714 -12.898 1.00 81.50 74 LYS A CA 1
ATOM 584 C C . LYS A 1 74 ? -3.599 -9.151 -13.991 1.00 81.50 74 LYS A C 1
ATOM 586 O O . LYS A 1 74 ? -3.327 -9.336 -15.173 1.00 81.50 74 LYS A O 1
ATOM 591 N N . LYS A 1 75 ? -4.647 -8.401 -13.622 1.00 76.38 75 LYS A N 1
ATOM 592 C CA . LYS A 1 75 ? -5.548 -7.728 -14.579 1.00 76.38 75 LYS A CA 1
ATOM 593 C C . LYS A 1 75 ? -4.824 -6.670 -15.423 1.00 76.38 75 LYS A C 1
ATOM 595 O O . LYS A 1 75 ? -5.252 -6.390 -16.538 1.00 76.38 75 LYS A O 1
ATOM 600 N N . MET A 1 76 ? -3.735 -6.097 -14.911 1.00 74.00 76 MET A N 1
ATOM 601 C CA . MET A 1 76 ? -2.863 -5.165 -15.639 1.00 74.00 76 MET A CA 1
ATOM 602 C C . MET A 1 76 ? -1.787 -5.870 -16.481 1.00 74.00 76 MET A C 1
ATOM 604 O O . MET A 1 76 ? -0.936 -5.199 -17.062 1.00 74.00 76 MET A O 1
ATOM 608 N N . GLY A 1 77 ? -1.819 -7.204 -16.572 1.00 81.69 77 GLY A N 1
ATOM 609 C CA . GLY A 1 77 ? -0.838 -7.986 -17.324 1.00 81.69 77 GLY A CA 1
ATOM 610 C C . GLY A 1 77 ? 0.529 -8.072 -16.643 1.00 81.69 77 GLY A C 1
ATOM 611 O O . GLY A 1 77 ? 1.524 -8.320 -17.317 1.00 81.69 77 GLY A O 1
ATOM 612 N N . ILE A 1 78 ? 0.591 -7.837 -15.328 1.00 87.50 78 ILE A N 1
ATOM 613 C CA . ILE A 1 78 ? 1.816 -7.982 -14.543 1.00 87.50 78 ILE A CA 1
ATOM 614 C C . ILE A 1 78 ? 1.886 -9.416 -14.014 1.00 87.50 78 ILE A C 1
ATOM 616 O O . ILE A 1 78 ? 0.993 -9.878 -13.301 1.00 87.50 78 ILE A O 1
ATOM 620 N N . GLU A 1 79 ? 2.959 -10.114 -14.364 1.00 95.88 79 GLU A N 1
ATOM 621 C CA . GLU A 1 79 ? 3.317 -11.409 -13.797 1.00 95.88 79 GLU A CA 1
ATOM 622 C C . GLU A 1 79 ? 3.878 -11.193 -12.386 1.00 95.88 79 GLU A C 1
ATOM 624 O O . GLU A 1 79 ? 4.741 -10.339 -12.202 1.00 95.88 79 GLU A O 1
ATOM 629 N N . ILE A 1 80 ? 3.406 -11.944 -11.388 1.00 96.81 80 ILE A N 1
ATOM 630 C CA . ILE A 1 80 ? 3.954 -11.888 -10.025 1.00 96.81 80 ILE A CA 1
ATOM 631 C C . ILE A 1 80 ? 4.731 -13.172 -9.754 1.00 96.81 80 ILE A C 1
ATOM 633 O O . ILE A 1 80 ? 4.199 -14.265 -9.949 1.00 96.81 80 ILE A O 1
ATOM 637 N N . SER A 1 81 ? 5.957 -13.031 -9.256 1.00 97.12 81 SER A N 1
ATOM 638 C CA . SER A 1 81 ? 6.785 -14.132 -8.772 1.00 97.12 81 SER A CA 1
ATOM 639 C C . SER A 1 81 ? 7.214 -13.893 -7.326 1.00 97.12 81 SER A C 1
ATOM 641 O O . SER A 1 81 ? 7.446 -12.758 -6.913 1.00 97.12 81 SER A O 1
ATOM 643 N N . TYR A 1 82 ? 7.322 -14.975 -6.559 1.00 97.19 82 TYR A N 1
ATOM 644 C CA . TYR A 1 82 ? 7.636 -14.951 -5.134 1.00 97.19 82 TYR A CA 1
ATOM 645 C C . TYR A 1 82 ? 8.940 -15.697 -4.882 1.00 97.19 82 TYR A C 1
ATOM 647 O O . TYR A 1 82 ? 9.060 -16.870 -5.237 1.00 97.19 82 TYR A O 1
ATOM 655 N N . ALA A 1 83 ? 9.900 -15.037 -4.242 1.00 93.31 83 ALA A N 1
ATOM 656 C CA . ALA A 1 83 ? 11.174 -15.644 -3.874 1.00 93.31 83 ALA A CA 1
ATOM 657 C C . ALA A 1 83 ? 11.730 -14.985 -2.606 1.00 93.31 83 ALA A C 1
ATOM 659 O O . ALA A 1 83 ? 11.550 -13.781 -2.435 1.00 93.31 83 ALA A O 1
ATOM 660 N N . PRO A 1 84 ? 12.405 -15.727 -1.715 1.00 93.31 84 PRO A N 1
ATOM 661 C CA . PRO A 1 84 ? 12.997 -15.134 -0.525 1.00 93.31 84 PRO A CA 1
ATOM 662 C C . PRO A 1 84 ? 14.172 -14.234 -0.920 1.00 93.31 84 PRO A C 1
ATOM 664 O O . PRO A 1 84 ? 14.936 -14.553 -1.832 1.00 93.31 84 PRO A O 1
ATOM 667 N N . SER A 1 85 ? 14.339 -13.117 -0.214 1.00 90.31 85 SER A N 1
ATOM 668 C CA . SER A 1 85 ? 15.446 -12.183 -0.429 1.00 90.31 85 SER A CA 1
ATOM 669 C C . SER A 1 85 ? 15.928 -11.587 0.891 1.00 90.31 85 SER A C 1
ATOM 671 O O . SER A 1 85 ? 15.137 -11.311 1.793 1.00 90.31 85 SER A O 1
ATOM 673 N N . ALA A 1 86 ? 17.237 -11.371 1.011 1.00 88.25 86 ALA A N 1
ATOM 674 C CA . ALA A 1 86 ? 17.807 -10.608 2.120 1.00 88.25 86 ALA A CA 1
ATOM 675 C C . ALA A 1 86 ? 17.836 -9.095 1.830 1.00 88.25 86 ALA A C 1
ATOM 677 O O . ALA A 1 86 ? 17.828 -8.297 2.771 1.00 88.25 86 ALA A O 1
ATOM 678 N N . ASP A 1 87 ? 17.822 -8.715 0.547 1.00 87.12 87 ASP A N 1
ATOM 679 C CA . ASP A 1 87 ? 18.271 -7.400 0.076 1.00 87.12 87 ASP A CA 1
ATOM 680 C C . ASP A 1 87 ? 17.134 -6.462 -0.343 1.00 87.12 87 ASP A C 1
ATOM 682 O O . ASP A 1 87 ? 17.291 -5.241 -0.301 1.00 87.12 87 ASP A O 1
ATOM 686 N N . TYR A 1 88 ? 15.987 -7.007 -0.751 1.00 88.44 88 TYR A N 1
ATOM 687 C CA . TYR A 1 88 ? 14.864 -6.228 -1.274 1.00 88.44 88 TYR A CA 1
ATOM 688 C C . TYR A 1 88 ? 13.519 -6.739 -0.757 1.00 88.44 88 TYR A C 1
ATOM 690 O O . TYR A 1 88 ? 13.372 -7.910 -0.396 1.00 88.44 88 TYR A O 1
ATOM 698 N N . PHE A 1 89 ? 12.532 -5.846 -0.731 1.00 91.75 89 PHE A N 1
ATOM 699 C CA . PHE A 1 89 ? 11.134 -6.191 -0.486 1.00 91.75 89 PHE A CA 1
ATOM 700 C C . PHE A 1 89 ? 10.426 -6.542 -1.795 1.00 91.75 89 PHE A C 1
ATOM 702 O O . PHE A 1 89 ? 9.714 -7.546 -1.858 1.00 91.75 89 PHE A O 1
ATOM 709 N N . GLY A 1 90 ? 10.660 -5.743 -2.839 1.00 93.31 90 GLY A N 1
ATOM 710 C CA . GLY A 1 90 ? 10.057 -5.890 -4.157 1.00 93.31 90 GLY A CA 1
ATOM 711 C C . GLY A 1 90 ? 10.998 -5.495 -5.290 1.00 93.31 90 GLY A C 1
ATOM 712 O O . GLY A 1 90 ? 12.022 -4.840 -5.085 1.00 93.31 90 GLY A O 1
ATOM 713 N N . ILE A 1 91 ? 10.662 -5.955 -6.490 1.00 93.88 91 ILE A N 1
ATOM 714 C CA . ILE A 1 91 ? 11.314 -5.555 -7.734 1.00 93.88 91 ILE A CA 1
ATOM 715 C C . ILE A 1 91 ? 10.284 -5.519 -8.862 1.00 93.88 91 ILE A C 1
ATOM 717 O O . ILE A 1 91 ? 9.483 -6.442 -9.009 1.00 93.88 91 ILE A O 1
ATOM 721 N N . LEU A 1 92 ? 10.342 -4.494 -9.705 1.00 93.31 92 LEU A N 1
ATOM 722 C CA . LEU A 1 92 ? 9.566 -4.389 -10.934 1.00 93.31 92 LEU A CA 1
ATOM 723 C C . LEU A 1 92 ? 10.506 -4.393 -12.140 1.00 93.31 92 LEU A C 1
ATOM 725 O O . LEU A 1 92 ? 11.402 -3.557 -12.251 1.00 93.31 92 LEU A O 1
ATOM 729 N N . ILE A 1 93 ? 10.279 -5.317 -13.071 1.00 93.50 93 ILE A N 1
ATOM 730 C CA . ILE A 1 93 ? 11.077 -5.491 -14.287 1.00 93.50 93 ILE A CA 1
ATOM 731 C C . ILE A 1 93 ? 10.163 -5.378 -15.502 1.00 93.50 93 ILE A C 1
ATOM 733 O O . ILE A 1 93 ? 9.241 -6.174 -15.683 1.00 93.50 93 ILE A O 1
ATOM 737 N N . ARG A 1 94 ? 10.450 -4.420 -16.382 1.00 90.12 94 ARG A N 1
ATOM 738 C CA . ARG A 1 94 ? 9.825 -4.293 -17.701 1.00 90.12 94 ARG A CA 1
ATOM 739 C C . ARG A 1 94 ? 10.716 -4.974 -18.734 1.00 90.12 94 ARG A C 1
ATOM 741 O O . ARG A 1 94 ? 11.825 -4.519 -19.007 1.00 90.12 94 ARG A O 1
ATOM 748 N N . LYS A 1 95 ? 10.230 -6.074 -19.300 1.00 88.06 95 LYS A N 1
ATOM 749 C CA . LYS A 1 95 ? 10.918 -6.841 -20.339 1.00 88.06 95 LYS A CA 1
ATOM 750 C C . LYS A 1 95 ? 10.781 -6.128 -21.693 1.00 88.06 95 LYS A C 1
ATOM 752 O O . LYS A 1 95 ? 9.841 -5.368 -21.932 1.00 88.06 95 LYS A O 1
ATOM 757 N N . SER A 1 96 ? 11.731 -6.368 -22.595 1.00 85.56 96 SER A N 1
ATOM 758 C CA . SER A 1 96 ? 11.766 -5.752 -23.932 1.00 85.56 96 SER A CA 1
ATOM 759 C C . SER A 1 96 ? 10.624 -6.204 -24.850 1.00 85.56 96 SER A C 1
ATOM 761 O O . SER A 1 96 ? 10.271 -5.488 -25.783 1.00 85.56 96 SER A O 1
ATOM 763 N N . ASP A 1 97 ? 10.027 -7.362 -24.568 1.00 84.56 97 ASP A N 1
ATOM 764 C CA . ASP A 1 97 ? 8.845 -7.906 -25.246 1.00 84.56 97 ASP A CA 1
ATOM 765 C C . ASP A 1 97 ? 7.525 -7.242 -24.799 1.00 84.56 97 ASP A C 1
ATOM 767 O O . ASP A 1 97 ? 6.459 -7.569 -25.319 1.00 84.56 97 ASP A O 1
ATOM 771 N N . GLY A 1 98 ? 7.591 -6.290 -23.861 1.00 81.19 98 GLY A N 1
ATOM 772 C CA . GLY A 1 98 ? 6.443 -5.578 -23.307 1.00 81.19 98 GLY A CA 1
ATOM 773 C C . 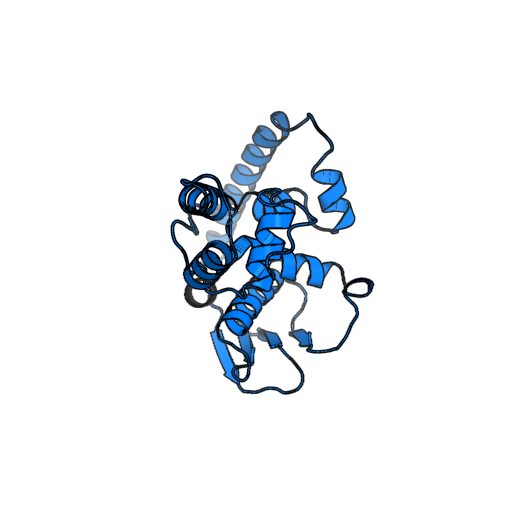GLY A 1 98 ? 5.820 -6.242 -22.077 1.00 81.19 98 GLY A C 1
ATOM 774 O O . GLY A 1 98 ? 4.936 -5.640 -21.465 1.00 81.19 98 GLY A O 1
ATOM 775 N N . ASN A 1 99 ? 6.284 -7.430 -21.678 1.00 88.81 99 ASN A N 1
ATOM 776 C CA . ASN A 1 99 ? 5.834 -8.090 -20.457 1.00 88.81 99 ASN A CA 1
ATOM 777 C C . ASN A 1 99 ? 6.417 -7.404 -19.215 1.00 88.81 99 ASN A C 1
ATOM 779 O O . ASN A 1 99 ? 7.523 -6.859 -19.237 1.00 88.81 99 ASN A O 1
ATOM 783 N N . VAL A 1 100 ? 5.689 -7.458 -18.100 1.00 91.88 100 VAL A N 1
ATOM 784 C CA . VAL A 1 100 ? 6.156 -6.917 -16.819 1.00 91.88 100 VAL A CA 1
ATOM 785 C C . VAL A 1 100 ? 6.141 -8.007 -15.764 1.00 91.88 100 VAL A C 1
ATOM 787 O O . VAL A 1 100 ? 5.143 -8.704 -15.608 1.00 91.88 100 VAL A O 1
ATOM 790 N N . LEU A 1 101 ? 7.254 -8.133 -15.046 1.00 96.19 101 LEU A N 1
ATOM 791 C CA . LEU A 1 101 ? 7.427 -9.035 -13.916 1.00 96.19 101 LEU A CA 1
ATOM 792 C C . LEU A 1 101 ? 7.551 -8.216 -12.630 1.00 96.19 101 LEU A C 1
ATOM 794 O O . LEU A 1 101 ? 8.332 -7.270 -12.567 1.00 96.19 101 LEU A O 1
ATOM 798 N N . MET A 1 102 ? 6.809 -8.611 -11.606 1.00 96.62 102 MET A N 1
ATOM 799 C CA . MET A 1 102 ? 6.914 -8.116 -10.243 1.00 96.62 102 MET A CA 1
ATOM 800 C C . MET A 1 102 ? 7.433 -9.251 -9.357 1.00 96.62 102 MET A C 1
ATOM 802 O O . MET A 1 102 ? 6.768 -10.274 -9.201 1.00 96.62 102 MET A O 1
ATOM 806 N N . GLY A 1 103 ? 8.632 -9.096 -8.807 1.00 96.75 103 GLY A N 1
ATOM 807 C CA . GLY A 1 103 ? 9.193 -10.010 -7.817 1.00 96.75 103 GLY A CA 1
ATOM 808 C C . GLY A 1 103 ? 8.866 -9.532 -6.407 1.00 96.75 103 GLY A C 1
ATOM 809 O O . GLY A 1 103 ? 9.063 -8.358 -6.103 1.00 96.75 103 GLY A O 1
ATOM 810 N N . ILE A 1 104 ? 8.382 -10.429 -5.551 1.00 97.62 104 ILE A N 1
ATOM 811 C CA . ILE A 1 104 ? 7.998 -10.135 -4.166 1.00 97.62 104 ILE A CA 1
ATOM 812 C C . ILE A 1 104 ? 8.772 -11.039 -3.211 1.00 97.62 104 ILE A C 1
ATOM 814 O O . ILE A 1 104 ? 8.825 -12.259 -3.394 1.00 97.62 104 ILE A O 1
ATOM 818 N N . ASN A 1 105 ? 9.341 -10.438 -2.167 1.00 96.25 105 ASN A N 1
ATOM 819 C CA . ASN A 1 105 ? 10.032 -11.175 -1.122 1.00 96.25 105 ASN A CA 1
ATOM 820 C C . ASN A 1 105 ? 9.045 -11.945 -0.237 1.00 96.25 105 ASN A C 1
ATOM 822 O O . ASN A 1 105 ? 8.333 -11.351 0.571 1.00 96.25 105 ASN A O 1
ATOM 826 N N . ASN A 1 106 ? 9.029 -13.274 -0.352 1.00 95.69 106 ASN A N 1
ATOM 827 C CA . ASN A 1 106 ? 8.102 -14.127 0.401 1.00 95.69 106 ASN A CA 1
ATOM 828 C C . ASN A 1 106 ? 8.596 -14.570 1.787 1.00 95.69 106 ASN A C 1
ATOM 830 O O . ASN A 1 106 ? 7.898 -15.324 2.461 1.00 95.69 106 ASN A O 1
ATOM 834 N N . SER A 1 107 ? 9.767 -14.095 2.224 1.00 95.69 107 SER A N 1
ATOM 835 C CA . SER A 1 107 ? 10.194 -14.203 3.627 1.00 95.69 107 SER A CA 1
ATOM 836 C C . SER A 1 107 ? 9.557 -13.138 4.531 1.00 95.69 107 SER A C 1
ATOM 838 O O . SER A 1 107 ? 9.693 -13.195 5.752 1.00 95.69 107 SER A O 1
ATOM 840 N N . GLU A 1 108 ? 8.865 -12.163 3.938 1.00 94.88 108 GLU A N 1
ATOM 841 C CA . GLU A 1 108 ? 8.176 -11.086 4.641 1.00 94.88 108 GLU A CA 1
ATOM 842 C C . GLU A 1 108 ? 6.769 -11.505 5.091 1.00 94.88 108 GLU A C 1
ATOM 844 O O . GLU A 1 108 ? 6.172 -12.452 4.573 1.00 94.88 108 GLU A O 1
ATOM 849 N N . SER A 1 109 ? 6.194 -10.762 6.042 1.00 95.00 109 SER A N 1
ATOM 850 C CA . SER A 1 109 ? 4.808 -10.994 6.461 1.00 95.00 109 SER A CA 1
ATOM 851 C C . SER A 1 109 ? 3.823 -10.771 5.308 1.00 95.00 109 SER A C 1
ATOM 853 O O . SER A 1 109 ? 4.071 -9.985 4.390 1.00 95.00 109 SER A O 1
ATOM 855 N N . VAL A 1 110 ? 2.651 -11.409 5.376 1.00 95.94 110 VAL A N 1
ATOM 856 C CA . VAL A 1 110 ? 1.596 -11.240 4.359 1.00 95.94 110 VAL A CA 1
ATOM 857 C C . VAL A 1 110 ? 1.214 -9.767 4.200 1.00 95.94 110 VAL A C 1
ATOM 859 O O . VAL A 1 110 ? 1.085 -9.281 3.079 1.00 95.94 110 VAL A O 1
ATOM 862 N N . GLN A 1 111 ? 1.105 -9.023 5.303 1.00 96.31 111 GLN A N 1
ATOM 863 C CA . GLN A 1 111 ? 0.802 -7.590 5.293 1.00 96.31 111 GLN A CA 1
ATOM 864 C C . GLN A 1 111 ? 1.894 -6.784 4.574 1.00 96.31 111 GLN A C 1
ATOM 866 O O . GLN A 1 111 ? 1.590 -5.843 3.839 1.00 96.31 111 GLN A O 1
ATOM 871 N N . ARG A 1 112 ? 3.167 -7.162 4.752 1.00 95.31 112 ARG A N 1
ATOM 872 C CA . ARG A 1 112 ? 4.299 -6.507 4.093 1.00 95.31 112 ARG A CA 1
ATOM 873 C C . ARG A 1 112 ? 4.340 -6.822 2.603 1.00 95.31 112 ARG A C 1
ATOM 875 O O . ARG A 1 112 ? 4.411 -5.883 1.821 1.00 95.31 112 ARG A O 1
ATOM 882 N N . MET A 1 113 ? 4.181 -8.086 2.202 1.00 97.19 113 MET A N 1
ATOM 883 C CA . MET A 1 113 ? 4.072 -8.466 0.785 1.00 97.19 113 MET A CA 1
ATOM 884 C C . MET A 1 113 ? 2.945 -7.701 0.085 1.00 97.19 113 MET A C 1
ATOM 886 O O . MET A 1 113 ? 3.114 -7.169 -1.009 1.00 97.19 113 MET A O 1
ATOM 890 N N . ARG A 1 114 ? 1.793 -7.584 0.748 1.00 96.94 114 ARG A N 1
ATOM 891 C CA . ARG A 1 114 ? 0.645 -6.810 0.270 1.00 96.94 114 ARG A CA 1
ATOM 892 C C . ARG A 1 114 ? 0.962 -5.332 0.058 1.00 96.94 114 ARG A C 1
ATOM 894 O O . ARG A 1 114 ? 0.533 -4.765 -0.948 1.00 96.94 114 ARG A O 1
ATOM 901 N N . PHE A 1 115 ? 1.687 -4.724 0.994 1.00 95.69 115 PHE A N 1
ATOM 902 C CA . PHE A 1 115 ? 2.177 -3.354 0.869 1.00 95.69 115 PHE A CA 1
ATOM 903 C C . PHE A 1 115 ? 3.148 -3.214 -0.299 1.00 95.69 115 PHE A C 1
ATOM 905 O O . PHE A 1 115 ? 2.971 -2.318 -1.117 1.00 95.69 115 PHE A O 1
ATOM 912 N N . THR A 1 116 ? 4.103 -4.131 -0.429 1.00 96.44 116 THR A N 1
ATOM 913 C CA . THR A 1 116 ? 5.069 -4.141 -1.528 1.00 96.44 116 THR A CA 1
ATOM 914 C C . THR A 1 116 ? 4.378 -4.253 -2.885 1.00 96.44 116 THR A C 1
ATOM 916 O O . THR A 1 116 ? 4.657 -3.451 -3.763 1.00 96.44 116 THR A O 1
ATOM 919 N N . ILE A 1 117 ? 3.401 -5.148 -3.069 1.00 95.31 117 ILE A N 1
ATOM 920 C CA . ILE A 1 117 ? 2.664 -5.236 -4.345 1.00 95.31 117 ILE A CA 1
ATOM 921 C C . ILE A 1 117 ? 1.970 -3.903 -4.667 1.00 95.31 117 ILE A C 1
ATOM 923 O O . ILE A 1 117 ? 1.999 -3.434 -5.804 1.00 95.31 117 ILE A O 1
ATOM 927 N N . ALA A 1 118 ? 1.350 -3.268 -3.669 1.00 87.81 118 ALA A N 1
ATOM 928 C CA . ALA A 1 118 ? 0.715 -1.965 -3.842 1.00 87.81 118 ALA A CA 1
ATOM 929 C C . ALA A 1 118 ? 1.732 -0.851 -4.169 1.00 87.81 118 ALA A C 1
ATOM 931 O O . ALA A 1 118 ? 1.438 0.024 -4.983 1.00 87.81 118 ALA A O 1
ATOM 932 N N . HIS A 1 119 ? 2.918 -0.905 -3.568 1.00 91.75 119 HIS A N 1
ATOM 933 C CA . HIS A 1 119 ? 4.034 0.005 -3.810 1.00 91.75 119 HIS A CA 1
ATOM 934 C C . HIS A 1 119 ? 4.561 -0.146 -5.247 1.00 91.75 119 HIS A C 1
ATOM 936 O O . HIS A 1 119 ? 4.602 0.825 -5.999 1.00 91.75 119 HIS A O 1
ATOM 942 N N . GLU A 1 120 ? 4.823 -1.374 -5.693 1.00 93.31 120 GLU A N 1
ATOM 943 C CA . GLU A 1 120 ? 5.286 -1.656 -7.057 1.00 93.31 120 GLU A CA 1
ATOM 944 C C . GLU A 1 120 ? 4.230 -1.328 -8.126 1.00 93.31 120 GLU A C 1
ATOM 946 O O . GLU A 1 120 ? 4.564 -0.927 -9.243 1.00 93.31 120 GLU A O 1
ATOM 951 N N . LEU A 1 121 ? 2.934 -1.419 -7.799 1.00 82.62 121 LEU A N 1
ATOM 952 C CA . LEU A 1 121 ? 1.869 -0.918 -8.675 1.00 82.62 121 LEU A CA 1
ATOM 953 C C . LEU A 1 121 ? 1.990 0.596 -8.915 1.00 82.62 121 LEU A C 1
ATOM 955 O O . LEU A 1 121 ? 1.730 1.053 -10.030 1.00 82.62 121 LEU A O 1
ATOM 959 N N . CYS A 1 122 ? 2.417 1.378 -7.917 1.00 81.31 122 CYS A N 1
ATOM 960 C CA . CYS A 1 122 ? 2.690 2.804 -8.102 1.00 81.31 122 CYS A CA 1
ATOM 961 C C . CYS A 1 122 ? 3.795 3.008 -9.144 1.00 81.31 122 CYS A C 1
ATOM 963 O O . CYS A 1 122 ? 3.590 3.694 -10.149 1.00 81.31 122 CYS A O 1
ATOM 965 N N . HIS A 1 123 ? 4.933 2.346 -8.955 1.00 82.44 123 HIS A N 1
ATOM 966 C CA . HIS A 1 123 ? 6.045 2.379 -9.901 1.00 82.44 123 HIS A CA 1
ATOM 967 C C . HIS A 1 123 ? 5.626 1.939 -11.309 1.00 82.44 123 HIS A C 1
ATOM 969 O O . HIS A 1 123 ? 5.959 2.586 -12.306 1.00 82.44 123 HIS A O 1
ATOM 975 N N . TYR A 1 124 ? 4.793 0.902 -11.415 1.00 79.75 124 TYR A N 1
ATOM 976 C CA . TYR A 1 124 ? 4.247 0.468 -12.694 1.00 79.75 124 TYR A CA 1
ATOM 977 C C . TYR A 1 124 ? 3.463 1.582 -13.412 1.00 79.75 124 TYR A C 1
ATOM 979 O O . TYR A 1 124 ? 3.643 1.772 -14.622 1.00 79.75 124 TYR A O 1
ATOM 987 N N . PHE A 1 125 ? 2.623 2.334 -12.697 1.00 73.62 125 PHE A N 1
ATOM 988 C CA . PHE A 1 125 ? 1.793 3.383 -13.292 1.00 73.62 125 PHE A CA 1
ATOM 989 C C . PHE A 1 125 ? 2.554 4.677 -13.596 1.00 73.62 125 PHE A C 1
ATOM 991 O O . PHE A 1 125 ? 2.291 5.299 -14.636 1.00 73.62 125 PHE A O 1
ATOM 998 N N . PHE A 1 126 ? 3.470 5.083 -12.715 1.00 68.94 126 PHE A N 1
ATOM 999 C CA . PHE A 1 126 ? 4.070 6.419 -12.738 1.00 68.94 126 PHE A CA 1
ATOM 1000 C C . PHE A 1 126 ? 5.501 6.440 -13.294 1.00 68.94 126 PHE A C 1
ATOM 1002 O O . PHE A 1 126 ? 5.848 7.385 -14.004 1.00 68.94 126 PHE A O 1
ATOM 1009 N N . ASP A 1 127 ? 6.266 5.357 -13.144 1.00 76.94 127 ASP A N 1
ATOM 1010 C CA . ASP A 1 127 ? 7.675 5.285 -13.550 1.00 76.94 127 ASP A CA 1
ATOM 1011 C C . ASP A 1 127 ? 7.839 4.456 -14.830 1.00 76.94 127 ASP A C 1
ATOM 1013 O O . ASP A 1 127 ? 8.428 3.376 -14.883 1.00 76.94 127 ASP A O 1
ATOM 1017 N N . LYS A 1 128 ? 7.247 4.957 -15.920 1.00 72.81 128 LYS A N 1
ATOM 1018 C CA . LYS A 1 128 ? 7.190 4.244 -17.215 1.00 72.81 128 LYS A CA 1
ATOM 1019 C C . LYS A 1 128 ? 8.523 4.168 -17.960 1.00 72.81 128 LYS A C 1
ATOM 1021 O O . LYS A 1 128 ? 8.624 3.412 -18.921 1.00 72.81 128 LYS A O 1
ATOM 1026 N N . LYS A 1 129 ? 9.493 5.003 -17.585 1.00 74.06 129 LYS A N 1
ATOM 1027 C CA . LYS A 1 129 ? 10.804 5.090 -18.248 1.00 74.06 129 LYS A CA 1
ATOM 1028 C C . LYS A 1 129 ? 11.839 4.147 -17.637 1.00 74.06 129 LYS A C 1
ATOM 1030 O O . LYS A 1 129 ? 12.835 3.859 -18.294 1.00 74.06 129 LYS A O 1
ATOM 1035 N N . ASP A 1 130 ? 11.582 3.663 -16.428 1.00 74.75 130 ASP A N 1
ATOM 1036 C CA . ASP A 1 130 ? 12.500 2.802 -15.702 1.00 74.75 130 ASP A CA 1
ATOM 1037 C C . ASP A 1 130 ? 12.215 1.340 -16.073 1.00 74.75 130 ASP A C 1
ATOM 1039 O O . ASP A 1 130 ? 11.084 0.855 -15.961 1.00 74.75 130 ASP A O 1
ATOM 1043 N N . TYR A 1 131 ? 13.246 0.648 -16.566 1.00 80.38 131 TYR A N 1
ATOM 1044 C CA . TYR A 1 131 ? 13.156 -0.761 -16.964 1.00 80.38 131 TYR A CA 1
ATOM 1045 C C . TYR A 1 131 ? 13.252 -1.712 -15.771 1.00 80.38 131 TYR A C 1
ATOM 1047 O O . TYR A 1 131 ? 12.661 -2.788 -15.803 1.00 80.38 131 TYR A O 1
ATOM 1055 N N . VAL A 1 132 ? 13.992 -1.320 -14.733 1.00 86.00 132 VAL A N 1
ATOM 1056 C CA . VAL A 1 132 ? 14.152 -2.075 -13.489 1.00 86.00 132 VAL A CA 1
ATOM 1057 C C . VAL A 1 132 ? 14.038 -1.101 -12.325 1.00 86.00 132 VAL A C 1
ATOM 1059 O O . VAL A 1 132 ? 14.732 -0.085 -12.302 1.00 86.00 132 VAL A O 1
ATOM 1062 N N . ILE A 1 133 ? 13.169 -1.418 -11.373 1.00 82.94 133 ILE A N 1
ATOM 1063 C CA . ILE A 1 133 ? 12.971 -0.676 -10.125 1.00 82.94 133 ILE A CA 1
ATOM 1064 C C . ILE A 1 133 ? 13.076 -1.686 -8.991 1.00 82.94 133 ILE A C 1
ATOM 1066 O O . ILE A 1 133 ? 12.489 -2.758 -9.086 1.00 82.94 133 ILE A O 1
ATOM 1070 N N . VAL A 1 134 ? 13.852 -1.370 -7.958 1.00 84.00 134 VAL A N 1
ATOM 1071 C CA . VAL A 1 134 ? 14.101 -2.266 -6.824 1.00 84.00 134 VAL A CA 1
ATOM 1072 C C . VAL A 1 134 ? 13.797 -1.516 -5.531 1.00 84.00 134 VAL A C 1
ATOM 1074 O O . VAL A 1 134 ? 14.460 -0.517 -5.242 1.00 84.00 134 VAL A O 1
ATOM 1077 N N . ASP A 1 135 ? 12.851 -2.026 -4.743 1.00 83.62 135 ASP A N 1
ATOM 1078 C CA . ASP A 1 135 ? 12.594 -1.569 -3.375 1.00 83.62 135 ASP A CA 1
ATOM 1079 C C . ASP A 1 135 ? 13.582 -2.266 -2.429 1.00 83.62 135 ASP A C 1
ATOM 1081 O O . ASP A 1 135 ? 13.342 -3.359 -1.897 1.00 83.62 135 ASP A O 1
ATOM 1085 N N . TYR A 1 136 ? 14.763 -1.661 -2.287 1.00 83.56 136 TYR A N 1
ATOM 1086 C CA . TYR A 1 136 ? 15.815 -2.167 -1.413 1.00 83.56 136 TYR A CA 1
ATOM 1087 C C . TYR A 1 136 ? 15.425 -2.063 0.059 1.00 83.56 136 TYR A C 1
ATOM 1089 O O . TYR A 1 136 ? 14.898 -1.061 0.534 1.00 83.56 136 TYR A O 1
ATOM 1097 N N . ARG A 1 137 ? 15.858 -3.054 0.837 1.00 76.50 137 ARG A N 1
ATOM 1098 C CA . ARG A 1 137 ? 15.682 -3.093 2.291 1.00 76.50 137 ARG A CA 1
ATOM 1099 C C . ARG A 1 137 ? 16.457 -2.006 3.043 1.00 76.50 137 ARG A C 1
ATOM 1101 O O . ARG A 1 137 ? 16.278 -1.855 4.251 1.00 76.50 137 ARG A O 1
ATOM 1108 N N . ASN A 1 138 ? 17.357 -1.297 2.360 1.00 65.69 138 ASN A N 1
ATOM 1109 C CA . ASN A 1 138 ? 18.342 -0.409 2.966 1.00 65.69 138 ASN A CA 1
ATOM 1110 C C . ASN A 1 138 ? 17.723 0.549 3.992 1.00 65.69 138 ASN A C 1
ATOM 1112 O O . ASN A 1 138 ? 16.690 1.171 3.753 1.00 65.69 138 ASN A O 1
ATOM 1116 N N . LYS A 1 139 ? 18.424 0.693 5.126 1.00 51.66 139 LYS A N 1
ATOM 1117 C CA . LYS A 1 139 ? 18.117 1.558 6.280 1.00 51.66 139 LYS A CA 1
ATOM 1118 C C . LYS A 1 139 ? 18.243 3.054 5.948 1.00 51.66 139 LYS A C 1
ATOM 1120 O O . LYS A 1 139 ? 18.858 3.811 6.695 1.00 51.66 139 LYS A O 1
ATOM 1125 N N . ILE A 1 140 ? 17.733 3.491 4.801 1.00 51.88 140 ILE A N 1
ATOM 1126 C CA . ILE A 1 140 ? 17.661 4.908 4.465 1.00 51.88 140 ILE A CA 1
ATOM 1127 C C . ILE A 1 140 ? 16.645 5.513 5.432 1.00 51.88 140 ILE A C 1
ATOM 1129 O O . ILE A 1 140 ? 15.467 5.155 5.413 1.00 51.88 140 ILE A O 1
ATOM 1133 N N . HIS A 1 141 ? 17.109 6.395 6.321 1.00 52.84 141 HIS A N 1
ATOM 1134 C CA . HIS A 1 141 ? 16.219 7.159 7.189 1.00 52.84 141 HIS A CA 1
ATOM 1135 C C . HIS A 1 141 ? 15.133 7.824 6.335 1.00 52.84 141 HIS A C 1
ATOM 1137 O O . HIS A 1 141 ? 15.416 8.319 5.245 1.00 52.84 141 HIS A O 1
ATOM 1143 N N . SER A 1 142 ? 13.892 7.864 6.825 1.00 57.56 142 SER A N 1
ATOM 1144 C CA . SER A 1 142 ? 12.735 8.399 6.086 1.00 57.56 142 SER A CA 1
ATOM 1145 C C . SER A 1 142 ? 12.964 9.804 5.499 1.00 57.56 142 SER A C 1
ATOM 1147 O O . SER A 1 142 ? 12.403 10.136 4.455 1.00 57.56 142 SER A O 1
ATOM 1149 N N . SER A 1 143 ? 13.838 10.607 6.116 1.00 57.12 143 SER A N 1
ATOM 1150 C CA . SER A 1 143 ? 14.259 11.935 5.650 1.00 57.12 143 SER A CA 1
ATOM 1151 C C . SER A 1 143 ? 15.099 11.929 4.365 1.00 57.12 143 SER A C 1
ATOM 1153 O O . SER A 1 143 ? 15.092 12.919 3.639 1.00 57.12 143 SER A O 1
ATOM 1155 N N . GLN A 1 144 ? 15.786 10.829 4.059 1.00 66.38 144 GLN A N 1
ATOM 1156 C CA . GLN A 1 144 ? 16.636 10.652 2.876 1.00 66.38 144 GLN A CA 1
ATOM 1157 C C . GLN A 1 144 ? 15.965 9.814 1.776 1.00 66.38 144 GLN A C 1
ATOM 1159 O O . GLN A 1 144 ? 16.546 9.621 0.708 1.00 66.38 144 GLN A O 1
ATOM 1164 N N . LYS A 1 145 ? 14.743 9.315 2.015 1.00 70.44 145 LYS A N 1
ATOM 1165 C CA . LYS A 1 145 ? 13.993 8.529 1.030 1.00 70.44 145 LYS A CA 1
ATOM 1166 C C . LYS A 1 145 ? 13.673 9.406 -0.201 1.00 70.44 145 LYS A C 1
ATOM 1168 O O . LYS A 1 145 ? 13.150 10.511 -0.016 1.00 70.44 145 LYS A O 1
ATOM 1173 N N . PRO A 1 146 ? 13.972 8.960 -1.438 1.00 76.06 146 PRO A N 1
ATOM 1174 C CA . PRO A 1 146 ? 13.641 9.714 -2.647 1.00 76.06 146 PRO A CA 1
ATOM 1175 C C . PRO A 1 146 ? 12.137 9.989 -2.759 1.00 76.06 146 PRO A C 1
ATOM 1177 O O . PRO A 1 146 ? 11.321 9.178 -2.321 1.00 76.06 146 PRO A O 1
ATOM 1180 N N . ASP A 1 147 ? 11.748 11.102 -3.383 1.00 74.19 147 ASP A N 1
ATOM 1181 C CA . ASP A 1 147 ? 10.333 11.504 -3.435 1.00 74.19 147 ASP A CA 1
ATOM 1182 C C . ASP A 1 147 ? 9.446 10.487 -4.160 1.00 74.19 147 ASP A C 1
ATOM 1184 O O . ASP A 1 147 ? 8.331 10.228 -3.713 1.00 74.19 147 ASP A O 1
ATOM 1188 N N . LYS A 1 148 ? 9.963 9.826 -5.204 1.00 72.00 148 LYS A N 1
ATOM 1189 C CA . LYS A 1 148 ? 9.247 8.741 -5.895 1.00 72.00 148 LYS A CA 1
ATOM 1190 C C . LYS A 1 148 ? 8.887 7.578 -4.964 1.00 72.00 148 LYS A C 1
ATOM 1192 O O . LYS A 1 148 ? 7.780 7.057 -5.022 1.00 72.00 148 LYS A O 1
ATOM 1197 N N . GLU A 1 149 ? 9.780 7.239 -4.041 1.00 79.50 149 GLU A N 1
ATOM 1198 C CA . GLU A 1 149 ? 9.589 6.146 -3.091 1.00 79.50 149 GLU A CA 1
ATOM 1199 C C . GLU A 1 149 ? 8.603 6.550 -1.982 1.00 79.50 149 GLU A C 1
ATOM 1201 O O . GLU A 1 149 ? 7.798 5.743 -1.523 1.00 79.50 149 GLU A O 1
ATOM 1206 N N . LYS A 1 150 ? 8.613 7.830 -1.570 1.00 76.12 150 LYS A N 1
ATOM 1207 C CA . LYS A 1 150 ? 7.588 8.390 -0.667 1.00 76.12 150 LYS A CA 1
ATOM 1208 C C . LYS A 1 150 ? 6.206 8.381 -1.321 1.00 76.12 1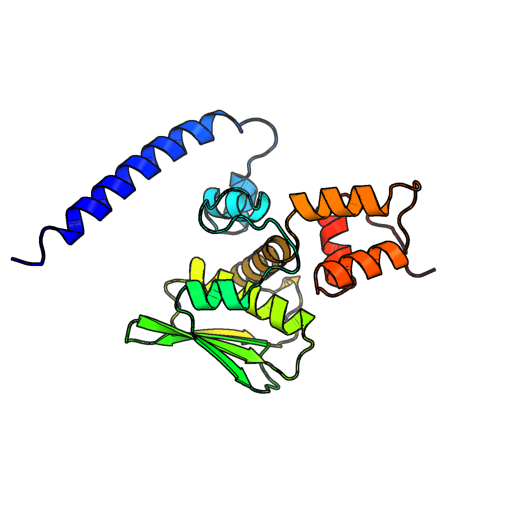50 LYS A C 1
ATOM 1210 O O . LYS A 1 150 ? 5.208 8.115 -0.655 1.00 76.12 150 LYS A O 1
ATOM 1215 N N . ILE A 1 151 ? 6.137 8.675 -2.620 1.00 73.31 151 ILE A N 1
ATOM 1216 C CA . ILE A 1 151 ? 4.898 8.603 -3.399 1.00 73.31 151 ILE A CA 1
ATOM 1217 C C . ILE A 1 151 ? 4.408 7.164 -3.494 1.00 73.31 151 ILE A C 1
ATOM 1219 O O . ILE A 1 151 ? 3.214 6.937 -3.318 1.00 73.31 151 ILE A O 1
ATOM 1223 N N . ALA A 1 152 ? 5.301 6.205 -3.726 1.00 77.38 152 ALA A N 1
ATOM 1224 C CA . ALA A 1 152 ? 4.950 4.794 -3.770 1.00 77.38 152 ALA A CA 1
ATOM 1225 C C . ALA A 1 152 ? 4.422 4.287 -2.417 1.00 77.38 152 ALA A C 1
ATOM 1227 O O . ALA A 1 152 ? 3.361 3.662 -2.381 1.00 77.38 152 ALA A O 1
ATOM 1228 N N . ASP A 1 153 ? 5.049 4.663 -1.295 1.00 79.88 153 ASP A N 1
ATOM 1229 C CA . ASP A 1 153 ? 4.518 4.382 0.048 1.00 79.88 153 ASP A CA 1
ATOM 1230 C C . ASP A 1 153 ? 3.133 5.008 0.265 1.00 79.88 153 ASP A C 1
ATOM 1232 O O . ASP A 1 153 ? 2.209 4.362 0.770 1.00 79.88 153 ASP A O 1
ATOM 1236 N N . PHE A 1 154 ? 2.972 6.275 -0.129 1.00 76.75 154 PHE A N 1
ATOM 1237 C CA . PHE A 1 154 ? 1.703 6.986 -0.010 1.00 76.75 154 PHE A CA 1
ATOM 1238 C C . PHE A 1 154 ? 0.613 6.330 -0.862 1.00 76.75 154 PHE A C 1
ATOM 1240 O O . PHE A 1 154 ? -0.503 6.119 -0.380 1.00 76.75 154 PHE A O 1
ATOM 1247 N N . PHE A 1 155 ? 0.918 5.979 -2.111 1.00 78.94 155 PHE A N 1
ATOM 1248 C CA . PHE A 1 155 ? 0.014 5.270 -3.007 1.00 78.94 155 PHE A CA 1
ATOM 1249 C C . PHE A 1 155 ? -0.395 3.926 -2.405 1.00 78.94 155 PHE A C 1
ATOM 1251 O O . PHE A 1 155 ? -1.589 3.649 -2.312 1.00 78.94 155 PHE A O 1
ATOM 1258 N N . ALA A 1 156 ? 0.568 3.136 -1.922 1.00 84.06 156 ALA A N 1
ATOM 1259 C CA . ALA A 1 156 ? 0.316 1.837 -1.313 1.00 84.06 156 ALA A CA 1
ATOM 1260 C C . ALA A 1 156 ? -0.617 1.948 -0.101 1.00 84.06 156 ALA A C 1
ATOM 1262 O O . ALA A 1 156 ? -1.626 1.245 -0.023 1.00 84.06 156 ALA A O 1
ATOM 1263 N N . ALA A 1 157 ? -0.345 2.889 0.808 1.00 82.75 157 ALA A N 1
ATOM 1264 C CA . ALA A 1 157 ? -1.187 3.130 1.975 1.00 82.75 157 ALA A CA 1
ATOM 1265 C C . ALA A 1 157 ? -2.612 3.567 1.591 1.00 82.75 157 ALA A C 1
ATOM 1267 O O . ALA A 1 157 ? -3.580 3.111 2.198 1.00 82.75 157 ALA A O 1
ATOM 1268 N N . ASN A 1 158 ? -2.769 4.429 0.580 1.00 79.88 158 ASN A N 1
ATOM 1269 C CA . ASN A 1 158 ? -4.090 4.876 0.125 1.00 79.88 158 ASN A CA 1
ATOM 1270 C C . ASN A 1 158 ? -4.861 3.784 -0.622 1.00 79.88 158 ASN A C 1
ATOM 1272 O O . ASN A 1 158 ? -6.081 3.710 -0.471 1.00 79.88 158 ASN A O 1
ATOM 1276 N N . LEU A 1 159 ? -4.164 2.946 -1.394 1.00 80.38 159 LEU A N 1
ATOM 1277 C CA . LEU A 1 159 ? -4.754 1.813 -2.095 1.00 80.38 159 LEU A CA 1
ATOM 1278 C C . LEU A 1 159 ? -5.246 0.763 -1.100 1.00 80.38 159 LEU A C 1
ATOM 1280 O O . LEU A 1 159 ? -6.383 0.321 -1.202 1.00 80.38 159 LEU A O 1
ATOM 1284 N N . LEU A 1 160 ? -4.405 0.385 -0.134 1.00 86.31 160 LEU A N 1
ATOM 1285 C CA . LEU A 1 160 ? -4.733 -0.639 0.857 1.00 86.31 160 LEU A CA 1
ATOM 1286 C C . LEU A 1 160 ? -5.756 -0.169 1.884 1.00 86.31 160 LEU A C 1
ATOM 1288 O O . LEU A 1 160 ? -6.563 -0.975 2.332 1.00 86.31 160 LEU A O 1
ATOM 1292 N N . MET A 1 161 ? -5.742 1.118 2.238 1.00 88.56 161 MET A N 1
ATOM 1293 C CA . MET A 1 161 ? -6.643 1.711 3.225 1.00 88.56 161 MET A CA 1
ATOM 1294 C C . MET A 1 161 ? -7.408 2.911 2.639 1.00 88.56 161 MET A C 1
ATOM 1296 O O . MET A 1 161 ? -7.116 4.070 2.981 1.00 88.56 161 MET A O 1
ATOM 1300 N N . PRO A 1 162 ? -8.402 2.679 1.758 1.00 83.00 162 PRO A N 1
ATOM 1301 C CA . PRO A 1 162 ? -9.161 3.753 1.127 1.00 83.00 162 PRO A CA 1
ATOM 1302 C C . PRO A 1 162 ? -9.841 4.658 2.156 1.00 83.00 162 PRO A C 1
ATOM 1304 O O . PRO A 1 162 ? -10.499 4.192 3.085 1.00 83.00 162 PRO A O 1
ATOM 1307 N N . LYS A 1 163 ? -9.720 5.978 1.975 1.00 81.31 163 LYS A N 1
ATOM 1308 C CA . LYS A 1 163 ? -10.211 6.989 2.930 1.00 81.31 163 LYS A CA 1
ATOM 1309 C C . LYS A 1 163 ? -11.700 6.840 3.263 1.00 81.31 163 LYS A C 1
ATOM 1311 O O . LYS A 1 163 ? -12.085 7.056 4.409 1.00 81.31 163 LYS A O 1
ATOM 1316 N N . SER A 1 164 ? -12.535 6.517 2.274 1.00 80.31 164 SER A N 1
ATOM 1317 C CA . SER A 1 164 ? -13.979 6.330 2.464 1.00 80.31 164 SER A CA 1
ATOM 1318 C C . SER A 1 164 ? -14.282 5.135 3.362 1.00 80.31 164 SER A C 1
ATOM 1320 O O . SER A 1 164 ? -15.033 5.286 4.321 1.00 80.31 164 SER A O 1
ATOM 1322 N N . LEU A 1 165 ? -13.667 3.986 3.077 1.00 81.62 165 LEU A N 1
ATOM 1323 C CA . LEU A 1 165 ? -13.864 2.757 3.841 1.00 81.62 165 LEU A CA 1
ATOM 1324 C C . LEU A 1 165 ? -13.325 2.914 5.264 1.00 81.62 165 LEU A C 1
ATOM 1326 O O . LEU A 1 165 ? -14.038 2.607 6.214 1.00 81.62 165 LEU A O 1
ATOM 1330 N N . ILE A 1 166 ? -12.142 3.521 5.421 1.00 88.69 166 ILE A N 1
ATOM 1331 C CA . ILE A 1 166 ? -11.564 3.791 6.744 1.00 88.69 166 ILE A CA 1
ATOM 1332 C C . ILE A 1 166 ? -12.499 4.660 7.583 1.00 88.69 166 ILE A C 1
ATOM 1334 O O . ILE A 1 166 ? -12.691 4.381 8.757 1.00 88.69 166 ILE A O 1
ATOM 1338 N N . ARG A 1 167 ? -13.116 5.698 7.004 1.00 87.19 167 ARG A N 1
ATOM 1339 C CA . ARG A 1 167 ? -14.053 6.563 7.741 1.00 87.19 167 ARG A CA 1
ATOM 1340 C C . ARG A 1 167 ? -15.340 5.848 8.143 1.00 87.19 167 ARG A C 1
ATOM 1342 O O . ARG A 1 167 ? -15.854 6.126 9.222 1.00 87.19 167 ARG A O 1
ATOM 1349 N N . ILE A 1 168 ? -15.860 4.972 7.284 1.00 88.56 168 ILE A N 1
ATOM 1350 C CA . ILE A 1 168 ? -17.042 4.154 7.589 1.00 88.56 168 ILE A CA 1
ATOM 1351 C C . ILE A 1 168 ? -16.718 3.205 8.745 1.00 88.56 168 ILE A C 1
ATOM 1353 O O . ILE A 1 168 ? -17.421 3.202 9.751 1.00 88.56 168 ILE A O 1
ATOM 1357 N N . ASP A 1 169 ? -15.615 2.470 8.625 1.00 93.56 169 ASP A N 1
ATOM 1358 C CA . ASP A 1 169 ? -15.214 1.463 9.604 1.00 93.56 169 ASP A CA 1
ATOM 1359 C C . ASP A 1 169 ? -14.786 2.076 10.933 1.00 93.56 169 ASP A C 1
ATOM 1361 O O . ASP A 1 169 ? -15.118 1.543 11.984 1.00 93.56 169 ASP A O 1
ATOM 1365 N N . PHE A 1 170 ? -14.109 3.225 10.900 1.00 93.75 170 PHE A N 1
ATOM 1366 C CA . PHE A 1 170 ? -13.757 3.965 12.105 1.00 93.75 170 PHE A CA 1
ATOM 1367 C C . PHE A 1 170 ? -15.009 4.404 12.866 1.00 93.75 170 PHE A C 1
ATOM 1369 O O . PHE A 1 170 ? -15.094 4.191 14.067 1.00 93.75 170 PHE A O 1
ATOM 1376 N N . LYS A 1 171 ? -16.012 4.957 12.167 1.00 93.56 171 LYS A N 1
ATOM 1377 C CA . LYS A 1 171 ? -17.275 5.372 12.792 1.00 93.56 171 LYS A CA 1
ATOM 1378 C C . LYS A 1 171 ? -17.991 4.197 13.464 1.00 93.56 171 LYS A C 1
ATOM 1380 O O . LYS A 1 171 ? -18.543 4.375 14.545 1.00 93.56 171 LYS A O 1
ATOM 1385 N N . GLU A 1 172 ? -17.990 3.030 12.824 1.00 92.56 172 GLU A N 1
ATOM 1386 C CA . GLU A 1 172 ? -18.558 1.807 13.400 1.00 92.56 172 GLU A CA 1
ATOM 1387 C C . GLU A 1 172 ? -17.753 1.334 14.618 1.00 92.56 172 GLU A C 1
ATOM 1389 O O . GLU A 1 172 ? -18.334 0.985 15.640 1.00 92.56 172 GLU A O 1
ATOM 1394 N N . ALA A 1 173 ? -16.421 1.373 14.540 1.00 90.94 173 ALA A N 1
ATOM 1395 C CA . ALA A 1 173 ? -15.543 0.981 15.637 1.00 90.94 173 ALA A CA 1
ATOM 1396 C C . ALA A 1 173 ? -15.672 1.902 16.864 1.00 90.94 173 ALA A C 1
ATOM 1398 O O . ALA A 1 173 ? -15.528 1.435 17.988 1.00 90.94 173 ALA A O 1
ATOM 1399 N N . THR A 1 174 ? -15.982 3.186 16.666 1.00 90.56 174 THR A N 1
ATOM 1400 C CA . THR A 1 174 ? -16.151 4.179 17.741 1.00 90.56 174 THR A CA 1
ATOM 1401 C C . THR A 1 174 ? -17.606 4.424 18.133 1.00 90.56 174 THR A C 1
ATOM 1403 O O . THR A 1 174 ? -17.904 5.451 18.746 1.00 90.56 174 THR A O 1
ATOM 1406 N N . LYS A 1 175 ? -18.545 3.554 17.750 1.00 87.50 175 LYS A N 1
ATOM 1407 C CA . LYS A 1 175 ? -19.975 3.756 18.042 1.00 87.50 175 LYS A CA 1
ATOM 1408 C C . LYS A 1 175 ? -20.278 3.884 19.538 1.00 87.50 175 LYS A C 1
ATOM 1410 O O . LYS A 1 175 ? -21.175 4.635 19.905 1.00 87.50 175 LYS A O 1
ATOM 1415 N N . ASP A 1 176 ? -19.469 3.238 20.375 1.00 84.12 176 ASP A N 1
ATOM 1416 C CA . ASP A 1 176 ? -19.571 3.271 21.837 1.00 84.12 176 ASP A CA 1
ATOM 1417 C C . ASP A 1 176 ? -18.790 4.451 22.462 1.00 84.12 176 ASP A C 1
ATOM 1419 O O . ASP A 1 176 ? -18.640 4.547 23.677 1.00 84.12 176 ASP A O 1
ATOM 1423 N N . GLY A 1 177 ? -18.308 5.385 21.632 1.00 76.88 177 GLY A N 1
ATOM 1424 C CA . GLY A 1 177 ? -17.762 6.683 22.039 1.00 76.88 177 GLY A CA 1
ATOM 1425 C C . GLY A 1 177 ? -16.253 6.735 22.284 1.00 76.88 177 GLY A C 1
ATOM 1426 O O . GLY A 1 177 ? -15.722 7.830 22.464 1.00 76.88 177 GLY A O 1
ATOM 1427 N N . ILE A 1 178 ? -15.545 5.600 22.270 1.00 79.56 178 ILE A N 1
ATOM 1428 C CA . ILE A 1 178 ? -14.101 5.537 22.548 1.00 79.56 178 ILE A CA 1
ATOM 1429 C C . ILE A 1 178 ? -13.401 4.625 21.529 1.00 79.56 178 ILE A C 1
ATOM 1431 O O . ILE A 1 178 ? -13.986 3.653 21.057 1.00 79.56 178 ILE A O 1
ATOM 1435 N N . PHE A 1 179 ? -12.160 4.965 21.169 1.00 84.69 179 PHE A N 1
ATOM 1436 C CA . PHE A 1 179 ? -11.290 4.162 20.307 1.00 84.69 179 PHE A CA 1
ATOM 1437 C C . PHE A 1 179 ? -10.139 3.574 21.133 1.00 84.69 179 PHE A C 1
ATOM 1439 O O . PHE A 1 179 ? -9.317 4.325 21.658 1.00 84.69 179 PHE A O 1
ATOM 1446 N N . PHE A 1 180 ? -10.076 2.248 21.226 1.00 86.56 180 PHE A N 1
ATOM 1447 C CA . PHE A 1 180 ? -9.076 1.489 21.981 1.00 86.56 180 PHE A CA 1
ATOM 1448 C C . PHE A 1 180 ? -8.168 0.646 21.068 1.00 86.56 180 PHE A C 1
ATOM 1450 O O . PHE A 1 180 ? -8.386 0.543 19.857 1.00 86.56 180 PHE A O 1
ATOM 1457 N N . GLU A 1 181 ? -7.160 -0.006 21.656 1.00 88.44 181 GLU A N 1
ATOM 1458 C CA . GLU A 1 181 ? -6.223 -0.893 20.946 1.00 88.44 181 GLU A CA 1
ATOM 1459 C C . GLU A 1 181 ? -6.925 -2.058 20.230 1.00 88.44 181 GLU A C 1
ATOM 1461 O O . GLU A 1 181 ? -6.526 -2.449 19.130 1.00 88.44 181 GLU A O 1
ATOM 1466 N N . ASP A 1 182 ? -8.021 -2.574 20.788 1.00 91.19 182 ASP A N 1
ATOM 1467 C CA . ASP A 1 182 ? -8.821 -3.621 20.143 1.00 91.19 182 ASP A CA 1
ATOM 1468 C C . ASP A 1 182 ? -9.502 -3.117 18.865 1.00 91.19 182 ASP A C 1
ATOM 1470 O O . ASP A 1 182 ? -9.577 -3.842 17.870 1.00 91.19 182 ASP A O 1
ATOM 1474 N N . ASN A 1 183 ? -9.930 -1.848 18.832 1.00 94.19 183 ASN A N 1
ATOM 1475 C CA . ASN A 1 183 ? -10.465 -1.238 17.616 1.00 94.19 183 ASN A CA 1
ATOM 1476 C C . ASN A 1 183 ? -9.375 -1.099 16.550 1.00 94.19 183 ASN A C 1
ATOM 1478 O O . ASN A 1 183 ? -9.612 -1.424 15.384 1.00 94.19 183 ASN A O 1
ATOM 1482 N N . LEU A 1 184 ? -8.173 -0.658 16.943 1.00 94.81 184 LEU A N 1
ATOM 1483 C CA . LEU A 1 184 ? -7.028 -0.575 16.036 1.00 94.81 184 LEU A CA 1
ATOM 1484 C C . LEU A 1 184 ? -6.677 -1.950 15.462 1.00 94.81 184 LEU A C 1
ATOM 1486 O O . LEU A 1 184 ? -6.492 -2.078 14.250 1.00 94.81 184 LEU A O 1
ATOM 1490 N N . SER A 1 185 ? -6.615 -2.962 16.327 1.00 95.25 185 SER A N 1
ATOM 1491 C CA . SER A 1 185 ? -6.318 -4.350 15.968 1.00 95.25 185 SER A CA 1
ATOM 1492 C C . SER A 1 185 ? -7.353 -4.894 14.988 1.00 95.25 185 SER A C 1
ATOM 1494 O O . SER A 1 185 ? -6.993 -5.314 13.891 1.00 95.25 185 SER A O 1
ATOM 1496 N N . GLY A 1 186 ? -8.642 -4.772 15.318 1.00 96.56 186 GLY A N 1
ATOM 1497 C CA . GLY A 1 186 ? -9.728 -5.244 14.461 1.00 96.56 186 GLY A CA 1
ATOM 1498 C C . GLY A 1 186 ? -9.763 -4.549 13.098 1.00 96.56 186 GLY A C 1
ATOM 1499 O O . GLY A 1 186 ? -10.003 -5.194 12.075 1.00 96.56 186 GLY A O 1
ATOM 1500 N N . MET A 1 187 ? -9.468 -3.245 13.042 1.00 97.19 187 MET A N 1
ATOM 1501 C CA . MET A 1 187 ? -9.328 -2.540 11.766 1.00 97.19 187 MET A CA 1
ATOM 1502 C C . MET A 1 187 ? -8.098 -3.018 10.986 1.00 97.19 187 MET A C 1
ATOM 1504 O O . MET A 1 187 ? -8.203 -3.270 9.787 1.00 97.19 187 MET A O 1
ATOM 1508 N N . ALA A 1 188 ? -6.935 -3.161 11.623 1.00 97.31 188 ALA A N 1
ATOM 1509 C CA . ALA A 1 188 ? -5.724 -3.639 10.954 1.00 97.31 188 ALA A CA 1
ATOM 1510 C C . ALA A 1 188 ? -5.925 -5.041 10.351 1.00 97.31 188 ALA A C 1
ATOM 1512 O O . ALA A 1 188 ? -5.588 -5.258 9.182 1.00 97.31 188 ALA A O 1
ATOM 1513 N N . ASP A 1 189 ? -6.574 -5.937 11.097 1.00 97.19 189 ASP A N 1
ATOM 1514 C CA . ASP A 1 189 ? -6.912 -7.291 10.659 1.00 97.19 189 ASP A CA 1
ATOM 1515 C C . ASP A 1 189 ? -7.890 -7.278 9.479 1.00 97.19 189 ASP A C 1
ATOM 1517 O O . ASP A 1 189 ? -7.637 -7.920 8.455 1.00 97.19 189 ASP A O 1
ATOM 1521 N N . LYS A 1 190 ? -8.960 -6.470 9.556 1.00 97.12 190 LYS A N 1
ATOM 1522 C CA . LYS A 1 190 ? -9.942 -6.305 8.468 1.00 97.12 190 LYS A CA 1
ATOM 1523 C C . LYS A 1 190 ? -9.293 -5.852 7.154 1.00 97.12 190 LYS A C 1
ATOM 1525 O O . LYS A 1 190 ? -9.682 -6.303 6.077 1.00 97.12 190 LYS A O 1
ATOM 1530 N N . TYR A 1 191 ? -8.312 -4.955 7.229 1.00 96.12 191 TYR A N 1
ATOM 1531 C CA . TYR A 1 191 ? -7.619 -4.411 6.055 1.00 96.12 191 TYR A CA 1
ATOM 1532 C C . TYR A 1 191 ? -6.409 -5.255 5.629 1.00 96.12 191 TYR A C 1
ATOM 1534 O O . TYR A 1 191 ? -5.875 -5.051 4.533 1.00 96.12 191 TYR A O 1
ATOM 1542 N N . GLN A 1 192 ? -6.001 -6.219 6.460 1.00 97.25 192 GLN A N 1
ATOM 1543 C CA . GLN A 1 192 ? -4.781 -7.011 6.313 1.00 97.25 192 GLN A CA 1
ATOM 1544 C C . GLN A 1 192 ? -3.528 -6.137 6.158 1.00 97.25 192 GLN A C 1
ATOM 1546 O O . GLN A 1 192 ? -2.708 -6.339 5.259 1.00 97.25 192 GLN A O 1
ATOM 1551 N N . VAL A 1 193 ? -3.395 -5.150 7.042 1.00 96.75 193 VAL A N 1
ATOM 1552 C CA . VAL A 1 193 ? -2.222 -4.272 7.171 1.00 96.75 193 VAL A CA 1
ATOM 1553 C C . VAL A 1 193 ? -1.62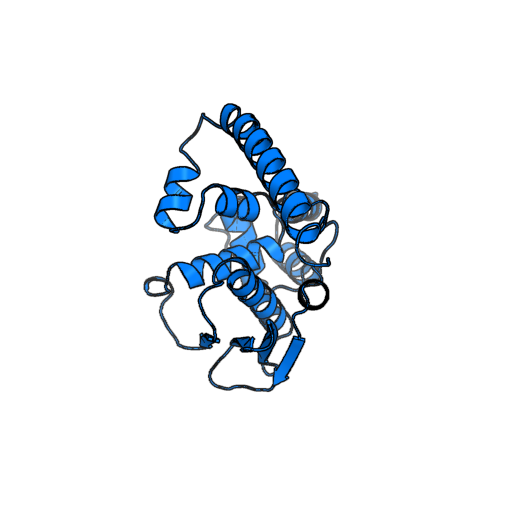4 -4.411 8.572 1.00 96.75 193 VAL A C 1
ATOM 1555 O O . VAL A 1 193 ? -2.241 -5.002 9.454 1.00 96.75 193 VAL A O 1
ATOM 1558 N N . SER A 1 194 ? -0.420 -3.885 8.809 1.00 95.88 194 SER A N 1
ATOM 1559 C CA . SER A 1 194 ? 0.109 -3.831 10.177 1.00 95.88 194 SER A CA 1
ATOM 1560 C C . SER A 1 194 ? -0.683 -2.835 11.034 1.00 95.88 194 SER A C 1
ATOM 1562 O O . SER A 1 194 ? -1.194 -1.831 10.526 1.00 95.88 194 SER A O 1
ATOM 1564 N N . LYS A 1 195 ? -0.735 -3.072 12.353 1.00 95.25 195 LYS A N 1
ATOM 1565 C CA . LYS A 1 195 ? -1.313 -2.121 13.320 1.00 95.25 195 LYS A CA 1
ATOM 1566 C C . LYS A 1 195 ? -0.689 -0.734 13.198 1.00 95.25 195 LYS A C 1
ATOM 1568 O O . LYS A 1 195 ? -1.390 0.271 13.200 1.00 95.25 195 LYS A O 1
ATOM 1573 N N . GLU A 1 196 ? 0.629 -0.694 13.022 1.00 93.38 196 GLU A N 1
ATOM 1574 C CA . GLU A 1 196 ? 1.385 0.538 12.821 1.00 93.38 196 GLU A CA 1
ATOM 1575 C C . GLU A 1 196 ? 0.917 1.298 11.568 1.00 93.38 196 GLU A C 1
ATOM 1577 O O . GLU A 1 196 ? 0.600 2.484 11.650 1.00 93.38 196 GLU A O 1
ATOM 1582 N N . ALA A 1 197 ? 0.779 0.619 10.422 1.00 92.25 197 ALA A N 1
ATOM 1583 C CA . ALA A 1 197 ? 0.287 1.240 9.193 1.00 92.25 197 ALA A CA 1
ATOM 1584 C C . ALA A 1 197 ? -1.149 1.766 9.349 1.00 92.25 197 ALA A C 1
ATOM 1586 O O . ALA A 1 197 ? -1.450 2.872 8.891 1.00 92.25 197 ALA A O 1
ATOM 1587 N N . MET A 1 198 ? -2.021 1.013 10.031 1.00 96.31 198 MET A N 1
ATOM 1588 C CA . MET A 1 198 ? -3.378 1.462 10.349 1.00 96.31 198 MET A CA 1
ATOM 1589 C C . MET A 1 198 ? -3.360 2.703 11.254 1.00 96.31 198 MET A C 1
ATOM 1591 O O . MET A 1 198 ? -4.017 3.694 10.935 1.00 96.31 198 MET A O 1
ATOM 1595 N N . LYS A 1 199 ? -2.554 2.710 12.324 1.00 93.38 199 LYS A N 1
ATOM 1596 C CA . LYS A 1 199 ? -2.403 3.863 13.228 1.00 93.38 199 LYS A CA 1
ATOM 1597 C C . LYS A 1 199 ? -1.967 5.106 12.454 1.00 93.38 199 LYS A C 1
ATOM 1599 O O . LYS A 1 199 ? -2.627 6.142 12.535 1.00 93.38 199 LYS A O 1
ATOM 1604 N N . TYR A 1 200 ? -0.921 4.994 11.633 1.00 87.69 200 TYR A N 1
ATOM 1605 C CA . TYR A 1 200 ? -0.469 6.090 10.770 1.00 87.69 200 TYR A CA 1
ATOM 1606 C C . TYR A 1 200 ? -1.560 6.571 9.812 1.00 87.69 200 TYR A C 1
ATOM 1608 O O . TYR A 1 200 ? -1.704 7.774 9.586 1.00 87.69 200 TYR A O 1
ATOM 1616 N N . ARG A 1 201 ? -2.361 5.660 9.252 1.00 87.81 201 ARG A N 1
ATOM 1617 C CA . ARG A 1 201 ? -3.470 6.032 8.372 1.00 87.81 201 ARG A CA 1
ATOM 1618 C C . ARG A 1 201 ? -4.551 6.821 9.106 1.00 87.81 201 ARG A C 1
ATOM 1620 O O . ARG A 1 201 ? -5.021 7.820 8.563 1.00 87.81 201 ARG A O 1
ATOM 1627 N N . LEU A 1 202 ? -4.927 6.401 10.311 1.00 91.38 202 LEU A N 1
ATOM 1628 C CA . LEU A 1 202 ? -5.914 7.096 11.139 1.00 91.38 202 LEU A CA 1
ATOM 1629 C C . LEU A 1 202 ? -5.419 8.488 11.563 1.00 91.38 202 LEU A C 1
ATOM 1631 O O . LEU A 1 202 ? -6.178 9.452 11.455 1.00 91.38 202 LEU A O 1
ATOM 1635 N N . LEU A 1 203 ? -4.139 8.609 11.938 1.00 85.31 203 LEU A N 1
ATOM 1636 C CA . LEU A 1 203 ? -3.474 9.887 12.230 1.00 85.31 203 LEU A CA 1
ATOM 1637 C C . LEU A 1 203 ? -3.501 10.832 11.022 1.00 85.31 203 LEU A C 1
ATOM 1639 O O . LEU A 1 203 ? -3.975 11.963 11.119 1.00 85.31 203 LEU A O 1
ATOM 1643 N N . ASN A 1 204 ? -3.072 10.352 9.851 1.00 79.50 204 ASN A N 1
ATOM 1644 C CA . ASN A 1 204 ? -3.049 11.139 8.612 1.00 79.50 204 ASN A CA 1
ATOM 1645 C C . ASN A 1 204 ? -4.445 11.609 8.176 1.00 79.50 204 ASN A C 1
ATOM 1647 O O . ASN A 1 204 ? -4.583 12.639 7.516 1.00 79.50 204 ASN A O 1
ATOM 1651 N N . LEU A 1 205 ? -5.490 10.853 8.522 1.00 82.38 205 LEU A N 1
ATOM 1652 C CA . LEU A 1 205 ? -6.882 11.213 8.253 1.00 82.38 205 LEU A CA 1
ATOM 1653 C C . LEU A 1 205 ? -7.528 12.053 9.361 1.00 82.38 205 LEU A C 1
ATOM 1655 O O . LEU A 1 205 ? -8.702 12.408 9.203 1.00 82.38 205 LEU A O 1
ATOM 1659 N N . GLN A 1 206 ? -6.773 12.373 10.419 1.00 88.31 206 GLN A N 1
ATOM 1660 C CA . GLN A 1 206 ? -7.214 13.112 11.605 1.00 88.31 206 GLN A CA 1
ATOM 1661 C C . GLN A 1 206 ? -8.427 12.454 12.278 1.00 88.31 206 GLN A C 1
ATOM 1663 O O . GLN A 1 206 ? -9.369 13.126 12.688 1.00 88.31 206 GLN A O 1
ATOM 1668 N N . LEU A 1 207 ? -8.439 11.119 12.315 1.00 87.19 207 LEU A N 1
ATOM 1669 C CA . LEU A 1 207 ? -9.482 10.338 12.986 1.00 87.19 207 LEU A CA 1
ATOM 1670 C C . LEU A 1 207 ? -9.121 10.035 14.441 1.00 87.19 207 LEU A C 1
ATOM 1672 O O . LEU A 1 207 ? -10.012 9.904 15.270 1.00 87.19 207 LEU A O 1
ATOM 1676 N N . ILE A 1 208 ? -7.826 9.987 14.750 1.00 86.31 208 ILE A N 1
ATOM 1677 C CA . ILE A 1 208 ? -7.297 9.889 16.112 1.00 86.31 208 ILE A CA 1
ATOM 1678 C C . ILE A 1 208 ? -6.287 11.027 16.353 1.00 86.31 208 ILE A C 1
ATOM 1680 O O . ILE A 1 208 ? -5.636 11.452 15.389 1.00 86.31 208 ILE A O 1
ATOM 1684 N N . PRO A 1 209 ? -6.157 11.551 17.588 1.00 80.12 209 PRO A N 1
ATOM 1685 C CA . PRO A 1 209 ? -5.182 12.595 17.899 1.00 80.12 209 PRO A CA 1
ATOM 1686 C C . PRO A 1 209 ? -3.729 12.107 17.806 1.00 80.12 209 PRO A C 1
ATOM 1688 O O . PRO A 1 209 ? -3.446 10.912 17.879 1.00 80.12 209 PRO A O 1
ATOM 1691 N N . ALA A 1 210 ? -2.794 13.048 17.652 1.00 68.44 210 ALA A N 1
ATOM 1692 C CA . ALA A 1 210 ? -1.365 12.752 17.534 1.00 68.44 210 ALA A CA 1
ATOM 1693 C C . ALA A 1 210 ? -0.768 12.123 18.806 1.00 68.44 210 ALA A C 1
ATOM 1695 O O . ALA A 1 210 ? 0.167 11.332 18.701 1.00 68.44 210 ALA A O 1
ATOM 1696 N N . GLU A 1 211 ? -1.336 12.423 19.980 1.00 62.78 211 GLU A N 1
ATOM 1697 C CA . GLU A 1 211 ? -0.862 11.930 21.279 1.00 62.78 211 GLU A CA 1
ATOM 1698 C C . GLU A 1 211 ? -1.621 10.699 21.813 1.00 62.78 211 GLU A C 1
ATOM 1700 O O . GLU A 1 211 ? -1.596 10.455 23.017 1.00 62.78 211 GLU A O 1
ATOM 1705 N N . VAL A 1 212 ? -2.307 9.900 20.978 1.00 55.56 212 VAL A N 1
ATOM 1706 C CA . VAL A 1 212 ? -2.910 8.659 21.508 1.00 55.56 212 VAL A CA 1
ATOM 1707 C C . VAL A 1 212 ? -1.819 7.632 21.807 1.00 55.56 212 VAL A C 1
ATOM 1709 O O . VAL A 1 212 ? -1.281 6.964 20.908 1.00 55.56 212 VAL A O 1
ATOM 1712 N N . ASP A 1 213 ? -1.536 7.489 23.097 1.00 50.38 213 ASP A N 1
ATOM 1713 C CA . ASP A 1 213 ? -0.801 6.364 23.650 1.00 50.38 213 ASP A CA 1
ATOM 1714 C C . ASP A 1 213 ? -1.765 5.180 23.787 1.00 50.38 213 ASP A C 1
ATOM 1716 O O . ASP A 1 213 ? -2.472 5.017 24.777 1.00 50.38 213 ASP A O 1
ATOM 1720 N N . ILE A 1 214 ? -1.873 4.396 22.713 1.00 50.97 214 ILE A N 1
ATOM 1721 C CA . ILE A 1 214 ? -2.750 3.214 22.628 1.00 50.97 214 ILE A CA 1
ATOM 1722 C C . ILE A 1 214 ? -2.108 1.994 23.331 1.00 50.97 214 ILE A C 1
ATOM 1724 O O . ILE A 1 214 ? -2.599 0.880 23.210 1.00 50.97 214 ILE A O 1
ATOM 1728 N N . PHE A 1 215 ? -0.989 2.199 24.036 1.00 42.94 215 PHE A N 1
ATOM 1729 C CA . PHE A 1 215 ? -0.168 1.154 24.656 1.00 42.94 215 PHE A CA 1
ATOM 1730 C C . PHE A 1 215 ? -0.220 1.133 26.193 1.00 42.94 215 PHE A C 1
ATOM 1732 O O . PHE A 1 215 ? 0.645 0.506 26.802 1.00 42.94 215 PHE A O 1
ATOM 1739 N N . ASN A 1 216 ? -1.210 1.783 26.814 1.00 35.47 216 ASN A N 1
ATOM 1740 C CA . ASN A 1 216 ? -1.472 1.609 28.248 1.00 35.47 216 ASN A CA 1
ATOM 1741 C C . ASN A 1 216 ? -2.440 0.457 28.506 1.00 35.47 216 ASN A C 1
ATOM 1743 O O . ASN A 1 216 ? -3.550 0.494 27.928 1.00 35.47 216 ASN A O 1
#

Radius of gyration: 19.48 Å; chains: 1; bounding box: 38×43×73 Å

Foldseek 3Di:
DPPPPVPVVVVVVVVVVVVVVVVVVPPPPPDDDCVVVCVVLVHDSVVSVCLQQVDDPPVDDCPFPLQPLVVVCVVVQEAEDEDADPWFQKKWAQDPVRHIYIYGHPVDDPQSSLLRSQLVVLCVVPVVPDRMDTHTPDPDPPVRDDSSSVVSNSSSLCSLQPPVVLVVLLCVLCVVPDHAPVSLVVVCVRSVHDSVSSVVVCPVSVVDDPPDPNPD

InterPro domains:
  IPR001387 Cro/C1-type, helix-turn-helix domain [cd00093] (18-82)
  IPR010359 IrrE N-terminal-like domain [PF06114] (73-202)
  IPR052345 Radiation response metalloprotease [PTHR43236] (61-212)

pLDDT: mean 71.52, std 22.63, range [31.44, 97.62]

Sequence (216 aa):
MKKKEHNDASLKVKKEIASNIKRIRRSLRNFLTGEAVAEKLNVSRVAYTQMENGKNHKDFLIESVPVPVEAIAKKMGIEISYAPSADYFGILIRKSDGNVLMGINNSESVQRMRFTIAHELCHYFFDKKDYVIVDYRNKIHSSQKPDKEKIADFFAANLLMPKSLIRIDFKEATKDGIFFEDNLSGMADKYQVSKEAMKYRLLNLQLIPAEVDIFN

Organism: NCBI:txid1619037

Secondary structure (DSSP, 8-state):
--SSHHHHHHHHHHHHHHHHHHHHTTS--SSS-HHHHHHHTTS-HHHHHHHHH----TT----SSS--HHHHHHHTTEEEEEE--SSEEEEEEE-TTS-EEEEEETTS-HHHHHHHHHHHHHHHHH-TT-SEEEEE-----GGGS-HHHHHHHHHHHHHHS-HHHHHHHHHHHTTTS---HHHHHHHHHHHTS-HHHHHHHHHHTTSS-TT--TT-